Protein AF-A0A6A6MLE7-F1 (afdb_monomer_lite)

Foldseek 3Di:
DVLVVLLVVLVVLLVQLVPDPDLVSNLVSLVVLLVRDDHPLLVLQVLLLSLLVQQDLDADPALSNLSNNLSSLSSLLSCLPPLCPSRLLSLLSSLLSLLVSLQVRVVVVLPDDPVPHDPVSLVSSLVSLLSSLLSLLSSLLSCLVVVCPPDPVSLVSVLSSLLSLLVSLLSLLVCLVVSPPCSVSSPVSSVSNVVSLVSSLVSLVVVCVPDVPDPVVSSVVSSVSSVVSNVVSVD

Radius of gyration: 18.71 Å; chains: 1; bounding box: 55×24×55 Å

Organism: Hevea brasiliensis (NCBI:txid3981)

pLDDT: mean 83.02, std 15.73, range [33.91, 98.19]

Sequence (235 aa):
MARESSNSDLQILLDSIKSSDVVESRVQLLAKLRESDLPEKTYLASIVESLTTFWEDFTCLDASQCMLNKAILLVAAKYVDSDLSGCLVQFLALGTKASTWCGKHLKMTLMSSADSQEEEHCDCFFQLLLDFLSLSAAIVMALTRYPFLTDNDSTIIVERFVSEQLNLTKDVVSETKRINNYGSEILKVAQMVIDAVMRLCKEYSLAVNWIPGMQDLRRMKTAWTIKKLILGTML

Structure (mmCIF, N/CA/C/O backbone):
data_AF-A0A6A6MLE7-F1
#
_entry.id   AF-A0A6A6MLE7-F1
#
loop_
_atom_site.group_PDB
_atom_site.id
_atom_site.type_symbol
_atom_site.label_atom_id
_atom_site.label_alt_id
_atom_site.label_comp_id
_atom_site.label_asym_id
_atom_site.label_entity_id
_atom_site.label_seq_id
_atom_site.pdbx_PDB_ins_code
_atom_site.Cartn_x
_atom_site.Cartn_y
_atom_site.Cartn_z
_atom_site.occupancy
_atom_site.B_iso_or_equiv
_atom_site.auth_seq_id
_atom_site.auth_comp_id
_atom_site.auth_asym_id
_atom_site.auth_atom_id
_atom_site.pdbx_PDB_model_num
ATOM 1 N N . MET A 1 1 ? -12.652 -9.549 -30.267 1.00 54.31 1 MET A N 1
ATOM 2 C CA . MET A 1 1 ? -14.017 -9.814 -29.754 1.00 54.31 1 MET A CA 1
ATOM 3 C C . MET A 1 1 ? -14.051 -10.104 -28.251 1.00 54.31 1 MET A C 1
ATOM 5 O O . MET A 1 1 ? -14.369 -9.179 -27.527 1.00 54.31 1 MET A O 1
ATOM 9 N N . ALA A 1 2 ? -13.687 -11.291 -27.733 1.00 59.38 2 ALA A N 1
ATOM 10 C CA . ALA A 1 2 ? -13.813 -11.573 -26.283 1.00 59.38 2 ALA A CA 1
ATOM 11 C C . ALA A 1 2 ? -12.919 -10.695 -25.370 1.00 59.38 2 ALA A C 1
ATOM 13 O O . ALA A 1 2 ? -13.354 -10.242 -24.321 1.00 59.38 2 ALA A O 1
ATOM 14 N N . ARG A 1 3 ? -11.679 -10.397 -25.786 1.00 58.16 3 ARG A N 1
ATOM 15 C CA . ARG A 1 3 ? -10.743 -9.555 -25.006 1.00 58.16 3 ARG A CA 1
ATOM 16 C C . ARG A 1 3 ? -11.059 -8.058 -25.049 1.00 58.16 3 ARG A C 1
ATOM 18 O O . ARG A 1 3 ? -10.830 -7.356 -24.075 1.00 58.16 3 ARG A O 1
ATOM 25 N N . GLU A 1 4 ? -11.607 -7.575 -26.161 1.00 60.66 4 GLU A N 1
ATOM 26 C CA . GLU A 1 4 ? -12.051 -6.179 -26.280 1.00 60.66 4 GLU A CA 1
ATOM 27 C C . GLU A 1 4 ? -13.281 -5.915 -25.406 1.00 60.66 4 GLU A C 1
ATOM 29 O O . GLU A 1 4 ? -13.373 -4.845 -24.812 1.00 60.66 4 GLU A O 1
ATOM 34 N N . SER A 1 5 ? -14.178 -6.904 -25.260 1.00 65.94 5 SER A N 1
ATOM 35 C CA . SER A 1 5 ? -15.280 -6.806 -24.294 1.00 65.94 5 SER A CA 1
ATOM 36 C C . SER A 1 5 ? -14.741 -6.748 -22.864 1.00 65.94 5 SER A C 1
ATOM 38 O O . SER A 1 5 ? -15.120 -5.848 -22.128 1.00 65.94 5 SER A O 1
ATOM 40 N N . SER A 1 6 ? -13.762 -7.592 -22.513 1.00 71.75 6 SER A N 1
ATOM 41 C CA . SER A 1 6 ? -13.150 -7.591 -21.176 1.00 71.75 6 SER A CA 1
ATOM 42 C C . SER A 1 6 ? -12.536 -6.241 -20.783 1.00 71.75 6 SER A C 1
ATOM 44 O O . SER A 1 6 ? -12.699 -5.809 -19.645 1.00 71.75 6 SER A O 1
ATOM 46 N N . ASN A 1 7 ? -11.844 -5.552 -21.697 1.00 77.06 7 ASN A N 1
ATOM 47 C CA . ASN A 1 7 ? -11.272 -4.231 -21.403 1.00 77.06 7 ASN A CA 1
ATOM 48 C C . ASN A 1 7 ? -12.355 -3.145 -21.273 1.00 77.06 7 ASN A C 1
ATOM 50 O O . ASN A 1 7 ? -12.228 -2.244 -20.445 1.00 77.06 7 ASN A O 1
ATOM 54 N N . SER A 1 8 ? -13.432 -3.238 -22.060 1.00 81.56 8 SER A N 1
ATOM 55 C CA . SER A 1 8 ? -14.595 -2.352 -21.929 1.00 81.56 8 SER A CA 1
ATOM 56 C C . SER A 1 8 ? -15.300 -2.547 -20.585 1.00 81.56 8 SER A C 1
ATOM 58 O O . SER A 1 8 ? -15.657 -1.570 -19.930 1.00 81.56 8 SER A O 1
ATOM 60 N N . ASP A 1 9 ? -15.465 -3.796 -20.151 1.00 85.62 9 ASP A N 1
ATOM 61 C CA . ASP A 1 9 ? -16.115 -4.141 -18.885 1.00 85.62 9 ASP A CA 1
ATOM 62 C C . ASP A 1 9 ? -15.299 -3.638 -17.684 1.00 85.62 9 ASP A C 1
ATOM 64 O O . ASP A 1 9 ? -15.856 -3.095 -16.727 1.00 85.62 9 ASP A O 1
ATOM 68 N N . LEU A 1 10 ? -13.965 -3.736 -17.758 1.00 87.38 10 LEU A N 1
ATOM 69 C CA . LEU A 1 10 ? -13.067 -3.153 -16.761 1.00 87.38 10 LEU A CA 1
ATOM 70 C C . LEU A 1 10 ? -13.179 -1.626 -16.704 1.00 87.38 10 LEU A C 1
ATOM 72 O O . LEU A 1 10 ? -13.209 -1.064 -15.609 1.00 87.38 10 LEU A O 1
ATOM 76 N N . GLN A 1 11 ? -13.294 -0.953 -17.852 1.00 88.75 11 GLN A N 1
ATOM 77 C CA . GLN A 1 11 ? -13.415 0.505 -17.877 1.00 88.75 11 GLN A CA 1
ATOM 78 C C . GLN A 1 11 ? -14.727 0.962 -17.238 1.00 88.75 11 GLN A C 1
ATOM 80 O O . GLN A 1 11 ? -14.721 1.857 -16.396 1.00 88.75 11 GLN A O 1
ATOM 85 N N . ILE A 1 12 ? -15.833 0.288 -17.565 1.00 91.88 12 ILE A N 1
ATOM 86 C CA . ILE A 1 12 ? -17.141 0.535 -16.946 1.00 91.88 12 ILE A CA 1
ATOM 87 C C . ILE A 1 12 ? -17.057 0.347 -15.427 1.00 91.88 12 ILE A C 1
ATOM 89 O O . ILE A 1 12 ? -17.634 1.130 -14.668 1.00 91.88 12 ILE A O 1
ATOM 93 N N . LEU A 1 13 ? -16.322 -0.668 -14.966 1.00 93.75 13 LEU A N 1
ATOM 94 C CA . LEU A 1 13 ? -16.132 -0.918 -13.543 1.00 93.75 13 LEU A CA 1
ATOM 95 C C . LEU A 1 13 ? -15.323 0.196 -12.860 1.00 93.75 13 LEU A C 1
ATOM 97 O O . LEU A 1 13 ? -15.726 0.659 -11.794 1.00 93.75 13 LEU A O 1
ATOM 101 N N . LEU A 1 14 ? -14.233 0.667 -13.474 1.00 94.12 14 LEU A N 1
ATOM 102 C CA . LEU A 1 14 ? -13.446 1.801 -12.970 1.00 94.12 14 LEU A CA 1
ATOM 103 C C . LEU A 1 14 ? -14.277 3.089 -12.902 1.00 94.12 14 LEU A C 1
ATOM 105 O O . LEU A 1 14 ? -14.246 3.788 -11.887 1.00 94.12 14 LEU A O 1
ATOM 109 N N . ASP A 1 15 ? -15.067 3.374 -13.937 1.00 94.38 15 ASP A N 1
ATOM 110 C CA . ASP A 1 15 ? -15.949 4.543 -13.984 1.00 94.38 15 ASP A CA 1
ATOM 111 C C . ASP A 1 15 ? -17.060 4.456 -12.923 1.00 94.38 15 ASP A C 1
ATOM 113 O O . ASP A 1 15 ? -17.417 5.456 -12.291 1.00 94.38 15 ASP A O 1
ATOM 117 N N . SER A 1 16 ? -17.561 3.246 -12.657 1.00 96.06 16 SER A N 1
ATOM 118 C CA . SER A 1 16 ? -18.530 2.982 -11.585 1.00 96.06 16 SER A CA 1
ATOM 119 C C . SER A 1 16 ? -17.924 3.199 -10.195 1.00 96.06 16 SER A C 1
ATOM 121 O O . SER A 1 16 ? -18.571 3.784 -9.331 1.00 96.06 16 SER A O 1
ATOM 123 N N . ILE A 1 17 ? -16.673 2.775 -9.966 1.00 96.12 17 ILE A N 1
ATOM 124 C CA . ILE A 1 17 ? -15.962 3.046 -8.702 1.00 96.12 17 ILE A CA 1
ATOM 125 C C . ILE A 1 17 ? -15.792 4.555 -8.518 1.00 96.12 17 ILE A C 1
ATOM 127 O O . ILE A 1 17 ? -16.072 5.083 -7.445 1.00 96.12 17 ILE A O 1
ATOM 131 N N . LYS A 1 18 ? -15.367 5.253 -9.576 1.00 94.62 18 LYS A N 1
ATOM 132 C CA . LYS A 1 18 ? -15.098 6.693 -9.553 1.00 94.62 18 LYS A CA 1
ATOM 133 C C . LYS A 1 18 ? -16.341 7.541 -9.273 1.00 94.62 18 LYS A C 1
ATOM 135 O O . LYS A 1 18 ? -16.226 8.575 -8.628 1.00 94.62 18 LYS A O 1
ATOM 140 N N . SER A 1 19 ? -17.494 7.138 -9.802 1.00 95.12 19 SER A N 1
ATOM 141 C CA . SER A 1 19 ? -18.760 7.877 -9.683 1.00 95.12 19 SER A CA 1
ATOM 142 C C . SER A 1 19 ? -19.558 7.551 -8.420 1.00 95.12 19 SER A C 1
ATOM 144 O O . SER A 1 19 ? -20.558 8.209 -8.148 1.00 95.12 19 SER A O 1
ATOM 146 N N . SER A 1 20 ? -19.147 6.541 -7.652 1.00 94.94 20 SER A N 1
ATOM 147 C CA . SER A 1 20 ? -19.850 6.133 -6.440 1.00 94.94 20 SER A CA 1
ATOM 148 C C . SER A 1 20 ? -19.454 6.996 -5.242 1.00 94.94 20 SER A C 1
ATOM 150 O O . SER A 1 20 ? -18.348 6.864 -4.722 1.00 94.94 20 SER A O 1
ATOM 152 N N . ASP A 1 21 ? -20.402 7.772 -4.716 1.00 92.19 21 ASP A N 1
ATOM 153 C CA . ASP A 1 21 ? -20.217 8.559 -3.484 1.00 92.19 21 ASP A CA 1
ATOM 154 C C . ASP A 1 21 ? -20.282 7.705 -2.200 1.00 92.19 21 ASP A C 1
ATOM 156 O O . ASP A 1 21 ? -19.886 8.144 -1.122 1.00 92.19 21 ASP A O 1
ATOM 160 N N . VAL A 1 22 ? -20.765 6.461 -2.298 1.00 93.62 22 VAL A N 1
ATOM 161 C CA . VAL A 1 22 ? -20.909 5.537 -1.160 1.00 93.62 22 VAL A CA 1
ATOM 162 C C . VAL A 1 22 ? -19.647 4.681 -1.009 1.00 93.62 22 VAL A C 1
ATOM 164 O O . VAL A 1 22 ? -19.234 4.003 -1.957 1.00 93.62 22 VAL A O 1
ATOM 167 N N . VAL A 1 23 ? -19.031 4.686 0.180 1.00 92.81 23 VAL A N 1
ATOM 168 C CA . VAL A 1 23 ? -17.778 3.958 0.475 1.00 92.81 23 VAL A CA 1
ATOM 169 C C . VAL A 1 23 ? -17.963 2.448 0.308 1.00 92.81 23 VAL A C 1
ATOM 171 O O . VAL A 1 23 ? -17.189 1.799 -0.392 1.00 92.81 23 VAL A O 1
ATOM 174 N N . GLU A 1 24 ? -19.028 1.887 0.871 1.00 93.88 24 GLU A N 1
ATOM 175 C CA . GLU A 1 24 ? -19.323 0.451 0.847 1.00 93.88 24 GLU A CA 1
ATOM 176 C C . GLU A 1 24 ? -19.542 -0.049 -0.585 1.00 93.88 24 GLU A C 1
ATOM 178 O O . GLU A 1 24 ? -19.102 -1.140 -0.952 1.00 93.88 24 GLU A O 1
ATOM 183 N N . SER A 1 25 ? -20.175 0.776 -1.424 1.00 96.06 25 SER A N 1
ATOM 184 C CA . SER A 1 25 ? -20.363 0.469 -2.845 1.00 96.06 25 SER A CA 1
ATOM 185 C C . SER A 1 25 ? -19.020 0.428 -3.576 1.00 96.06 25 SER A C 1
ATOM 187 O O . SER A 1 25 ? -18.761 -0.515 -4.325 1.00 96.06 25 SER A O 1
ATOM 189 N N . ARG A 1 26 ? -18.116 1.381 -3.303 1.00 97.19 26 ARG A N 1
ATOM 190 C CA . ARG A 1 26 ? -16.749 1.364 -3.851 1.00 97.19 26 ARG A CA 1
ATOM 191 C C . ARG A 1 26 ? -15.969 0.128 -3.404 1.00 97.19 26 ARG A C 1
ATOM 193 O O . ARG A 1 26 ? -15.336 -0.504 -4.246 1.00 97.19 26 ARG A O 1
ATOM 200 N N . VAL A 1 27 ? -16.068 -0.274 -2.134 1.00 96.88 27 VAL A N 1
ATOM 201 C CA . VAL A 1 27 ? -15.443 -1.508 -1.611 1.00 96.88 27 VAL A CA 1
ATOM 202 C C . VAL A 1 27 ? -15.923 -2.742 -2.382 1.00 96.88 27 VAL A C 1
ATOM 204 O O . VAL A 1 27 ? -15.107 -3.549 -2.829 1.00 96.88 27 VAL A O 1
ATOM 207 N N . GLN A 1 28 ? -17.234 -2.882 -2.600 1.00 97.06 28 GLN A N 1
ATOM 208 C CA . GLN A 1 28 ? -17.794 -4.009 -3.356 1.00 97.06 28 GLN A CA 1
ATOM 209 C C . GLN A 1 28 ? -17.350 -4.011 -4.825 1.00 97.06 28 GLN A C 1
ATOM 211 O O . GLN A 1 28 ? -17.065 -5.068 -5.390 1.00 97.06 28 GLN A O 1
ATOM 216 N N . LEU A 1 29 ? -17.284 -2.840 -5.459 1.00 97.38 29 LEU A N 1
ATOM 217 C CA . LEU A 1 29 ? -16.825 -2.708 -6.841 1.00 97.38 29 LEU A CA 1
ATOM 218 C C . LEU A 1 29 ? -15.320 -3.001 -6.974 1.00 97.38 29 LEU A C 1
ATOM 220 O O . LEU A 1 29 ? -14.918 -3.666 -7.926 1.00 97.38 29 LEU A O 1
ATOM 224 N N . LEU A 1 30 ? -14.499 -2.595 -6.001 1.00 96.62 30 LEU A N 1
ATOM 225 C CA . LEU A 1 30 ? -13.078 -2.956 -5.930 1.00 96.62 30 LEU A CA 1
ATOM 226 C C . LEU A 1 30 ? -12.882 -4.460 -5.724 1.00 96.62 30 LEU A C 1
ATOM 228 O O . LEU A 1 30 ? -12.005 -5.050 -6.349 1.00 96.62 30 LEU A O 1
ATOM 232 N N . ALA A 1 31 ? -13.722 -5.106 -4.913 1.00 95.62 31 ALA A N 1
ATOM 233 C CA . ALA A 1 31 ? -13.709 -6.561 -4.784 1.00 95.62 31 ALA A CA 1
ATOM 234 C C . ALA A 1 31 ? -14.025 -7.242 -6.126 1.00 95.62 31 ALA A C 1
ATOM 236 O O . ALA A 1 31 ? -13.319 -8.163 -6.521 1.00 95.62 31 ALA A O 1
ATOM 237 N N . LYS A 1 32 ? -15.009 -6.742 -6.888 1.00 94.75 32 LYS A N 1
ATOM 238 C CA . LYS A 1 32 ? -15.265 -7.230 -8.256 1.00 94.75 32 LYS A CA 1
ATOM 239 C C . LYS A 1 32 ? -14.061 -7.012 -9.172 1.00 94.75 32 LYS A C 1
ATOM 241 O O . LYS A 1 32 ? -13.687 -7.927 -9.895 1.00 94.75 32 LYS A O 1
ATOM 246 N N . LEU A 1 33 ? -13.421 -5.842 -9.103 1.00 93.12 33 LEU A N 1
ATOM 247 C CA . LEU A 1 33 ? -12.232 -5.523 -9.902 1.00 93.12 33 LEU A CA 1
ATOM 248 C C . LEU A 1 33 ? -11.062 -6.454 -9.570 1.00 93.12 33 LEU A C 1
ATOM 250 O O . LEU A 1 33 ? -10.300 -6.837 -10.456 1.00 93.12 33 LEU A O 1
ATOM 254 N N . ARG A 1 34 ? -10.929 -6.839 -8.298 1.00 92.00 34 ARG A N 1
ATOM 255 C CA . ARG A 1 34 ? -9.958 -7.835 -7.852 1.00 92.00 34 ARG A CA 1
ATOM 256 C C . ARG A 1 34 ? -10.248 -9.211 -8.441 1.00 92.00 34 ARG A C 1
ATOM 258 O O . ARG A 1 34 ? -9.301 -9.930 -8.708 1.00 92.00 34 ARG A O 1
ATOM 265 N N . GLU A 1 35 ? -11.493 -9.603 -8.670 1.00 90.56 35 GLU A N 1
ATOM 266 C CA . GLU A 1 35 ? -11.797 -10.926 -9.234 1.00 90.56 35 GLU A CA 1
ATOM 267 C C . GLU A 1 35 ? -11.692 -10.970 -10.771 1.00 90.56 35 GLU A C 1
ATOM 269 O O . GLU A 1 35 ? -11.449 -12.034 -11.330 1.00 90.56 35 GLU A O 1
ATOM 274 N N . SER A 1 36 ? -11.762 -9.827 -11.461 1.00 86.25 36 SER A N 1
ATOM 275 C CA . SER A 1 36 ? -11.650 -9.739 -12.929 1.00 86.25 36 SER A CA 1
ATOM 276 C C . SER A 1 36 ? -10.298 -10.209 -13.484 1.00 86.25 36 SER A C 1
ATOM 278 O O . SER A 1 36 ? -9.262 -9.952 -12.880 1.00 86.25 36 SER A O 1
ATOM 280 N N . ASP A 1 37 ? -10.274 -10.853 -14.653 1.00 82.00 37 ASP A N 1
ATOM 281 C CA . ASP A 1 37 ? -9.054 -11.409 -15.265 1.00 82.00 37 ASP A CA 1
ATOM 282 C C . ASP A 1 37 ? -7.912 -10.395 -15.485 1.00 82.00 37 ASP A C 1
ATOM 284 O O . ASP A 1 37 ? -8.123 -9.185 -15.575 1.00 82.00 37 ASP A O 1
ATOM 288 N N . LEU A 1 38 ? -6.675 -10.912 -15.585 1.00 68.94 38 LEU A N 1
ATOM 289 C CA . LEU A 1 38 ? -5.474 -10.098 -15.800 1.00 68.94 38 LEU A CA 1
ATOM 290 C C . LEU A 1 38 ? -5.578 -9.300 -17.113 1.00 68.94 38 LEU A C 1
ATOM 292 O O . LEU A 1 38 ? -5.701 -9.899 -18.187 1.00 68.94 38 LEU A O 1
ATOM 296 N N . PRO A 1 39 ? -5.459 -7.968 -17.053 1.00 68.56 39 PRO A N 1
ATOM 297 C CA . PRO A 1 39 ? -5.526 -7.129 -18.232 1.00 68.56 39 PRO A CA 1
ATOM 298 C C . PRO A 1 39 ? -4.172 -7.059 -18.952 1.00 68.56 39 PRO A C 1
ATOM 300 O O . PRO A 1 39 ? -3.134 -7.487 -18.442 1.00 68.56 39 PRO A O 1
ATOM 303 N N . GLU A 1 40 ? -4.161 -6.484 -20.155 1.00 69.38 40 GLU A N 1
ATOM 304 C CA . GLU A 1 40 ? -2.910 -6.182 -20.858 1.00 69.38 40 GLU A CA 1
ATOM 305 C C . GLU A 1 40 ? -2.033 -5.213 -20.045 1.00 69.38 40 GLU A C 1
ATOM 307 O O . GLU A 1 40 ? -2.529 -4.361 -19.307 1.00 69.38 40 GLU A O 1
ATOM 312 N N . LYS A 1 41 ? -0.705 -5.301 -20.202 1.00 69.06 41 LYS A N 1
ATOM 313 C CA . LYS A 1 41 ? 0.264 -4.477 -19.449 1.00 69.06 41 LYS A CA 1
ATOM 314 C C . LYS A 1 41 ? -0.017 -2.972 -19.525 1.00 69.06 41 LYS A C 1
ATOM 316 O O . LYS A 1 41 ? 0.150 -2.263 -18.538 1.00 69.06 41 LYS A O 1
ATOM 321 N N . THR A 1 42 ? -0.434 -2.489 -20.692 1.00 68.38 42 THR A N 1
ATOM 322 C CA . THR A 1 42 ? -0.794 -1.082 -20.932 1.00 68.38 42 THR A CA 1
ATOM 323 C C . THR A 1 42 ? -1.998 -0.647 -20.100 1.00 68.38 42 THR A C 1
ATOM 325 O O . THR A 1 42 ? -2.062 0.493 -19.651 1.00 68.38 42 THR A O 1
ATOM 328 N N . TYR A 1 43 ? -2.923 -1.567 -19.843 1.00 82.56 43 TYR A N 1
ATOM 329 C CA . TYR A 1 43 ? -4.126 -1.327 -19.060 1.00 82.56 43 TYR A CA 1
ATOM 330 C C . TYR A 1 43 ? -3.860 -1.437 -17.549 1.00 82.56 43 TYR A C 1
ATOM 332 O O . TYR A 1 43 ? -4.475 -0.725 -16.756 1.00 82.56 43 TYR A O 1
ATOM 340 N N . LEU A 1 44 ? -2.869 -2.241 -17.138 1.00 87.12 44 LEU A N 1
ATOM 341 C CA . LEU A 1 44 ? -2.444 -2.334 -15.738 1.00 87.12 44 LEU A CA 1
ATOM 342 C C . LEU A 1 44 ? -1.963 -0.985 -15.175 1.00 87.12 44 LEU A C 1
ATOM 344 O O . LEU A 1 44 ? -2.338 -0.622 -14.062 1.00 87.12 44 LEU A O 1
ATOM 348 N N . ALA A 1 45 ? -1.180 -0.216 -15.939 1.00 89.06 45 ALA A N 1
ATOM 349 C CA . ALA A 1 45 ? -0.743 1.115 -15.509 1.00 89.06 45 ALA A CA 1
ATOM 350 C C . ALA A 1 45 ? -1.938 2.043 -15.217 1.00 89.06 45 ALA A C 1
ATOM 352 O O . ALA A 1 45 ? -1.969 2.693 -14.172 1.00 89.06 45 ALA A O 1
ATOM 353 N N . SER A 1 46 ? -2.948 2.036 -16.094 1.00 90.50 46 SER A N 1
ATOM 354 C CA . SER A 1 46 ? -4.168 2.840 -15.942 1.00 90.50 46 SER A CA 1
ATOM 355 C C . SER A 1 46 ? -5.022 2.405 -14.745 1.00 90.50 46 SER A C 1
ATOM 357 O O . SER A 1 46 ? -5.554 3.254 -14.023 1.00 90.50 46 SER A O 1
ATOM 359 N N . ILE A 1 47 ? -5.107 1.098 -14.469 1.00 92.00 47 ILE A N 1
ATOM 360 C CA . ILE A 1 47 ? -5.773 0.597 -13.259 1.00 92.00 47 ILE A CA 1
ATOM 361 C C . ILE A 1 47 ? -5.072 1.134 -12.015 1.00 92.00 47 ILE A C 1
ATOM 363 O O . ILE A 1 47 ? -5.733 1.695 -11.150 1.00 92.00 47 ILE A O 1
ATOM 367 N N . VAL A 1 48 ? -3.749 0.999 -11.913 1.00 93.19 48 VAL A N 1
ATOM 368 C CA . VAL A 1 48 ? -3.009 1.421 -10.710 1.00 93.19 48 VAL A CA 1
ATOM 369 C C . VAL A 1 48 ? -3.059 2.943 -10.524 1.00 93.19 48 VAL A C 1
ATOM 371 O O . VAL A 1 48 ? -3.154 3.436 -9.398 1.00 93.19 48 VAL A O 1
ATOM 374 N N . GLU A 1 49 ? -3.071 3.707 -11.613 1.00 93.81 49 GLU A N 1
ATOM 375 C CA . GLU A 1 49 ? -3.315 5.152 -11.576 1.00 93.81 49 GLU A CA 1
ATOM 376 C C . GLU A 1 49 ? -4.730 5.486 -11.066 1.00 93.81 49 GLU A C 1
ATOM 378 O O . GLU A 1 49 ? -4.906 6.368 -10.21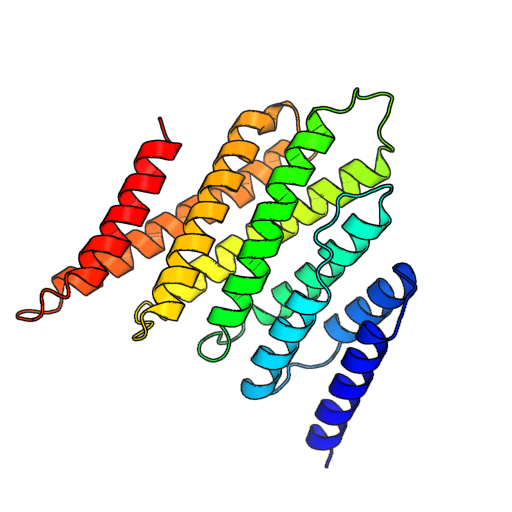8 1.00 93.81 49 GLU A O 1
ATOM 383 N N . SER A 1 50 ? -5.736 4.720 -11.495 1.00 95.38 50 SER A N 1
ATOM 384 C CA . SER A 1 50 ? -7.106 4.837 -10.984 1.00 95.38 50 SER A CA 1
ATOM 385 C C . SER A 1 50 ? -7.177 4.494 -9.494 1.00 95.38 50 SER A C 1
ATOM 387 O O . SER A 1 50 ? -7.731 5.269 -8.722 1.00 95.38 50 SER A O 1
ATOM 389 N N . LEU A 1 51 ? -6.524 3.412 -9.053 1.00 96.50 51 LEU A N 1
ATOM 390 C CA . LEU A 1 51 ? -6.395 3.048 -7.635 1.00 96.50 51 LEU A CA 1
ATOM 391 C C . LEU A 1 51 ? -5.762 4.175 -6.807 1.00 96.50 51 LEU A C 1
ATOM 393 O O . LEU A 1 51 ? -6.225 4.476 -5.711 1.00 96.50 51 LEU A O 1
ATOM 397 N N . THR A 1 52 ? -4.739 4.839 -7.351 1.00 96.38 52 THR A N 1
ATOM 398 C CA . THR A 1 52 ? -4.089 5.998 -6.713 1.00 96.38 52 THR A CA 1
ATOM 399 C C . THR A 1 52 ? -5.045 7.186 -6.570 1.00 96.38 52 THR A C 1
ATOM 401 O O . THR A 1 52 ? -4.960 7.939 -5.598 1.00 96.38 52 THR A O 1
ATOM 404 N N . THR A 1 53 ? -5.960 7.349 -7.528 1.00 95.88 53 THR A N 1
ATOM 405 C CA . THR A 1 53 ? -7.014 8.374 -7.502 1.00 95.88 53 THR A CA 1
ATOM 406 C C . THR A 1 53 ? -8.126 8.022 -6.514 1.00 95.88 53 THR A C 1
ATOM 408 O O . THR A 1 53 ? -8.670 8.915 -5.873 1.00 95.88 53 THR A O 1
ATOM 411 N N . PHE A 1 54 ? -8.454 6.736 -6.369 1.00 95.62 54 PHE A N 1
ATOM 412 C CA . PHE A 1 54 ? -9.469 6.253 -5.427 1.00 95.62 54 PHE A CA 1
ATOM 413 C C . PHE A 1 54 ? -9.002 6.279 -3.970 1.00 95.62 54 PHE A C 1
ATOM 415 O O . PHE A 1 54 ? -9.840 6.233 -3.074 1.00 95.62 54 PHE A O 1
ATOM 422 N N . TRP A 1 55 ? -7.688 6.337 -3.737 1.00 96.06 55 TRP A N 1
ATOM 423 C CA . TRP A 1 55 ? -7.102 6.387 -2.402 1.00 96.06 55 TRP A CA 1
ATOM 424 C C . TRP A 1 55 ? -7.569 7.620 -1.624 1.00 96.06 55 TRP A C 1
ATOM 426 O O . TRP A 1 55 ? -7.362 8.756 -2.063 1.00 96.06 55 TRP A O 1
ATOM 436 N N . GLU A 1 56 ? -8.125 7.402 -0.433 1.00 91.88 56 GLU A N 1
ATOM 437 C CA . GLU A 1 56 ? -8.573 8.480 0.445 1.00 91.88 56 GLU A CA 1
ATOM 438 C C . GLU A 1 56 ? -7.462 8.885 1.419 1.00 91.88 56 GLU A C 1
ATOM 440 O O . GLU A 1 56 ? -6.987 8.091 2.233 1.00 91.88 56 GLU A O 1
ATOM 445 N N . ASP A 1 57 ? -7.033 10.147 1.321 1.00 89.06 57 ASP A N 1
ATOM 446 C CA . ASP A 1 57 ? -5.914 10.699 2.096 1.00 89.06 57 ASP A CA 1
ATOM 447 C C . ASP A 1 57 ? -6.323 11.187 3.501 1.00 89.06 57 ASP A C 1
ATOM 449 O O . ASP A 1 57 ? -5.457 11.481 4.332 1.00 89.06 57 ASP A O 1
ATOM 453 N N . PHE A 1 58 ? -7.626 11.298 3.774 1.00 85.25 58 PHE A N 1
ATOM 454 C CA . PHE A 1 58 ? -8.137 11.708 5.079 1.00 85.25 58 PHE A CA 1
ATOM 455 C C . PHE A 1 58 ? -8.146 10.551 6.083 1.00 85.25 58 PHE A C 1
ATOM 457 O O . PHE A 1 58 ? -8.051 9.371 5.745 1.00 85.25 58 PHE A O 1
ATOM 464 N N . THR A 1 59 ? -8.178 10.920 7.357 1.00 71.31 59 THR A N 1
ATOM 465 C CA . THR A 1 59 ? -8.106 9.996 8.487 1.00 71.31 59 THR A CA 1
ATOM 466 C C . THR A 1 59 ? -9.490 9.441 8.791 1.00 71.31 59 THR A C 1
ATOM 468 O O . THR A 1 59 ? -10.486 10.130 8.577 1.00 71.31 59 THR A O 1
ATOM 471 N N . CYS A 1 60 ? -9.552 8.214 9.296 1.00 81.38 60 CYS A N 1
ATOM 472 C CA . CYS A 1 60 ? -10.811 7.527 9.540 1.00 81.38 60 CYS A CA 1
ATOM 473 C C . CYS A 1 60 ? -11.642 8.191 10.643 1.00 81.38 60 CYS A C 1
ATOM 475 O O . CYS A 1 60 ? -11.095 8.574 11.680 1.00 81.38 60 CYS A O 1
ATOM 477 N N . LEU A 1 61 ? -12.954 8.282 10.419 1.00 72.75 61 LEU A N 1
ATOM 478 C CA . LEU A 1 61 ? -13.935 8.521 11.485 1.00 72.75 61 LEU A CA 1
ATOM 479 C C . LEU A 1 61 ? -14.465 7.192 12.054 1.00 72.75 61 LEU A C 1
ATOM 481 O O . LEU A 1 61 ? -14.799 7.137 13.233 1.00 72.75 61 LEU A O 1
ATOM 485 N N . ASP A 1 62 ? -14.489 6.141 11.228 1.00 81.12 62 ASP A N 1
ATOM 486 C CA . ASP A 1 62 ? -14.899 4.762 11.529 1.00 81.12 62 ASP A CA 1
ATOM 487 C C . ASP A 1 62 ? -14.082 3.753 10.677 1.00 81.12 62 ASP A C 1
ATOM 489 O O . ASP A 1 62 ? -13.113 4.119 10.013 1.00 81.12 62 ASP A O 1
ATOM 493 N N . ALA A 1 63 ? -14.447 2.467 10.644 1.00 88.19 63 ALA A N 1
ATOM 494 C CA . ALA A 1 63 ? -13.749 1.454 9.836 1.00 88.19 63 ALA A CA 1
ATOM 495 C C . ALA A 1 63 ? -13.829 1.650 8.304 1.00 88.19 63 ALA A C 1
ATOM 497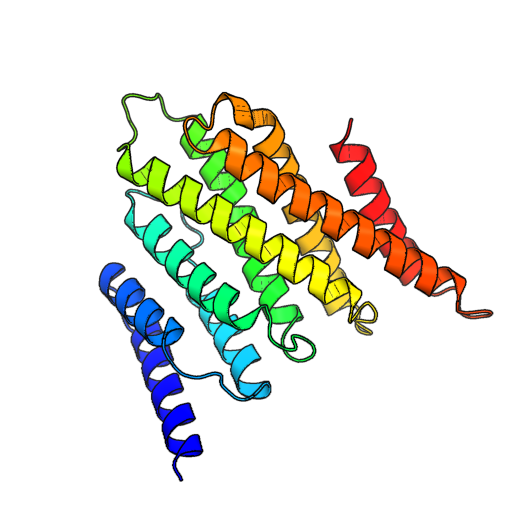 O O . ALA A 1 63 ? -13.069 1.003 7.578 1.00 88.19 63 ALA A O 1
ATOM 498 N N . SER A 1 64 ? -14.696 2.520 7.778 1.00 90.25 64 SER A N 1
ATOM 499 C CA . SER A 1 64 ? -15.016 2.596 6.343 1.00 90.25 64 SER A CA 1
ATOM 500 C C . SER A 1 64 ? -13.824 2.988 5.466 1.00 90.25 64 SER A C 1
ATOM 502 O O . SER A 1 64 ? -13.561 2.327 4.458 1.00 90.25 64 SER A O 1
ATOM 504 N N . GLN A 1 65 ? -13.036 3.988 5.871 1.00 91.38 65 GLN A N 1
ATOM 505 C CA . GLN A 1 65 ? -11.834 4.393 5.128 1.00 91.38 65 GLN A CA 1
ATOM 506 C C . GLN A 1 65 ? -10.754 3.303 5.169 1.00 91.38 65 GLN A C 1
ATOM 508 O O . GLN A 1 65 ? -10.099 3.046 4.155 1.00 91.38 65 GLN A O 1
ATOM 513 N N . CYS A 1 66 ? -10.598 2.608 6.304 1.00 93.94 66 CYS A N 1
ATOM 514 C CA . CYS A 1 66 ? -9.718 1.440 6.401 1.00 93.94 66 CYS A CA 1
ATOM 515 C C . CYS A 1 66 ? -10.180 0.332 5.444 1.00 93.94 66 CYS A C 1
ATOM 517 O O . CYS A 1 66 ? -9.365 -0.223 4.712 1.00 93.94 66 CYS A O 1
ATOM 519 N N . MET A 1 67 ? -11.479 0.034 5.381 1.00 95.12 67 MET A N 1
ATOM 520 C CA . MET A 1 67 ? -12.015 -0.975 4.463 1.00 95.12 67 MET A CA 1
ATOM 521 C C . MET A 1 67 ? -11.779 -0.607 2.993 1.00 95.12 67 MET A C 1
ATOM 523 O O . MET A 1 67 ? -11.354 -1.459 2.208 1.00 95.12 67 MET A O 1
ATOM 527 N N . LEU A 1 68 ? -11.999 0.658 2.622 1.00 96.12 68 LEU A N 1
ATOM 528 C CA . LEU A 1 68 ? -11.775 1.147 1.262 1.00 96.12 68 LEU A CA 1
ATOM 529 C C . LEU A 1 68 ? -10.306 1.060 0.854 1.00 96.12 68 LEU A C 1
ATOM 531 O O . LEU A 1 68 ? -9.980 0.425 -0.151 1.00 96.12 68 LEU A O 1
ATOM 535 N N . ASN A 1 69 ? -9.416 1.654 1.648 1.00 96.75 69 ASN A N 1
ATOM 536 C CA . ASN A 1 69 ? -7.988 1.659 1.352 1.00 96.75 69 ASN A CA 1
ATOM 537 C C . ASN A 1 69 ? -7.424 0.230 1.339 1.00 96.75 69 ASN A C 1
ATOM 539 O O . ASN A 1 69 ? -6.629 -0.109 0.462 1.00 96.75 69 ASN A O 1
ATOM 543 N N . LYS A 1 70 ? -7.907 -0.661 2.214 1.00 96.69 70 LYS A N 1
ATOM 544 C CA . LYS A 1 70 ? -7.566 -2.089 2.170 1.00 96.69 70 LYS A CA 1
ATOM 545 C C . LYS A 1 70 ? -8.014 -2.745 0.864 1.00 96.69 70 LYS A C 1
ATOM 547 O O . LYS A 1 70 ? -7.226 -3.452 0.243 1.00 96.69 70 LYS A O 1
ATOM 552 N N . ALA A 1 71 ? -9.246 -2.502 0.412 1.00 97.44 71 ALA A N 1
ATOM 553 C CA . ALA A 1 71 ? -9.739 -3.044 -0.854 1.00 97.44 71 ALA A CA 1
ATOM 554 C C . ALA A 1 71 ? -8.883 -2.581 -2.046 1.00 97.44 71 ALA A C 1
ATOM 556 O O . ALA A 1 71 ? -8.546 -3.392 -2.909 1.00 97.44 71 ALA A O 1
ATOM 557 N N . ILE A 1 72 ? -8.454 -1.314 -2.055 1.00 97.75 72 ILE A N 1
ATOM 558 C CA . ILE A 1 72 ? -7.525 -0.772 -3.059 1.00 97.75 72 ILE A CA 1
ATOM 559 C C . ILE A 1 72 ? -6.193 -1.536 -3.051 1.00 97.75 72 ILE A C 1
ATOM 561 O O . ILE A 1 72 ? -5.720 -1.964 -4.107 1.00 97.75 72 ILE A O 1
ATOM 565 N N . LEU A 1 73 ? -5.600 -1.754 -1.871 1.00 97.44 73 LEU A N 1
ATOM 566 C CA . LEU A 1 73 ? -4.343 -2.498 -1.745 1.00 97.44 73 LEU A CA 1
ATOM 567 C C . LEU A 1 73 ? -4.476 -3.950 -2.201 1.00 97.44 73 LEU A C 1
ATOM 569 O O . LEU A 1 73 ? -3.571 -4.460 -2.854 1.00 97.44 73 LEU A O 1
ATOM 573 N N . LEU A 1 74 ? -5.599 -4.607 -1.910 1.00 96.19 74 LEU A N 1
ATOM 574 C CA . LEU A 1 74 ? -5.845 -5.984 -2.345 1.00 96.19 74 LEU A CA 1
ATOM 575 C C . LEU A 1 74 ? -5.967 -6.099 -3.870 1.00 96.19 74 LEU A C 1
ATOM 577 O O . LEU A 1 74 ? -5.512 -7.093 -4.441 1.00 96.19 74 LEU A O 1
ATOM 581 N N . VAL A 1 75 ? -6.529 -5.087 -4.542 1.00 94.94 75 VAL A N 1
ATOM 582 C CA . VAL A 1 75 ? -6.498 -5.009 -6.011 1.00 94.94 75 VAL A CA 1
ATOM 583 C C . VAL A 1 75 ? -5.057 -4.831 -6.495 1.00 94.94 75 VAL A C 1
ATOM 585 O O . VAL A 1 75 ? -4.627 -5.561 -7.381 1.00 94.94 75 VAL A O 1
ATOM 588 N N . ALA A 1 76 ? -4.277 -3.922 -5.903 1.00 95.00 76 ALA A N 1
ATOM 589 C CA . ALA A 1 76 ? -2.877 -3.720 -6.289 1.00 95.00 76 ALA A CA 1
ATOM 590 C C . ALA A 1 76 ? -2.024 -4.989 -6.085 1.00 95.00 76 ALA A C 1
ATOM 592 O O . ALA A 1 76 ? -1.250 -5.368 -6.965 1.00 95.00 76 ALA A O 1
ATOM 593 N N . ALA A 1 77 ? -2.212 -5.689 -4.964 1.00 93.62 77 ALA A N 1
ATOM 594 C CA . ALA A 1 77 ? -1.509 -6.922 -4.626 1.00 93.62 77 ALA A CA 1
ATOM 595 C C . ALA A 1 77 ? -1.776 -8.057 -5.615 1.00 93.62 77 ALA A C 1
ATOM 597 O O . ALA A 1 77 ? -0.865 -8.826 -5.901 1.00 93.62 77 ALA A O 1
ATOM 598 N N . LYS A 1 78 ? -2.970 -8.129 -6.219 1.00 91.00 78 LYS A N 1
ATOM 599 C CA . LYS A 1 78 ? -3.243 -9.098 -7.291 1.00 91.00 78 LYS A CA 1
ATOM 600 C C . LYS A 1 78 ? -2.263 -8.972 -8.461 1.00 91.00 78 LYS A C 1
ATOM 602 O O . LYS A 1 78 ? -1.922 -9.968 -9.094 1.00 91.00 78 LYS A O 1
ATOM 607 N N . TYR A 1 79 ? -1.840 -7.752 -8.769 1.00 86.38 79 TYR A N 1
ATOM 608 C CA . TYR A 1 79 ? -1.043 -7.474 -9.956 1.00 86.38 79 TYR A CA 1
ATOM 609 C C . TYR A 1 79 ? 0.458 -7.357 -9.668 1.00 86.38 79 TYR A C 1
ATOM 611 O O . TYR A 1 79 ? 1.237 -7.321 -10.617 1.00 86.38 79 TYR A O 1
ATOM 619 N N . VAL A 1 80 ? 0.891 -7.335 -8.399 1.00 85.00 80 VAL A N 1
ATOM 620 C CA . VAL A 1 80 ? 2.307 -7.115 -8.040 1.00 85.00 80 VAL A CA 1
ATOM 621 C C . VAL A 1 80 ? 3.235 -8.246 -8.500 1.00 85.00 80 VAL A C 1
ATOM 623 O O . VAL A 1 80 ? 4.392 -7.996 -8.829 1.00 85.00 80 VAL A O 1
ATOM 626 N N . ASP A 1 81 ? 2.717 -9.474 -8.590 1.00 77.81 81 ASP A N 1
ATOM 627 C CA . ASP A 1 81 ? 3.462 -10.640 -9.084 1.00 77.81 81 ASP A CA 1
ATOM 628 C C . ASP A 1 81 ? 3.563 -10.688 -10.619 1.00 77.81 81 ASP A C 1
ATOM 630 O O . ASP A 1 81 ? 4.294 -11.511 -11.179 1.00 77.81 81 ASP A O 1
ATOM 634 N N . SER A 1 82 ? 2.849 -9.799 -11.317 1.00 77.69 82 SER A N 1
ATOM 635 C CA . SER A 1 82 ? 2.970 -9.636 -12.766 1.00 77.69 82 SER A CA 1
ATOM 636 C C . SER A 1 82 ? 4.258 -8.887 -13.134 1.00 77.69 82 SER A C 1
ATOM 638 O O . SER A 1 82 ? 4.956 -8.317 -12.298 1.00 77.69 82 SER A O 1
ATOM 640 N N . ASP A 1 83 ? 4.598 -8.863 -14.421 1.00 80.94 83 ASP A N 1
ATOM 641 C CA . ASP A 1 83 ? 5.712 -8.047 -14.907 1.00 80.94 83 ASP A CA 1
ATOM 642 C C . ASP A 1 83 ? 5.382 -6.546 -14.790 1.00 80.94 83 ASP A C 1
ATOM 644 O O . ASP A 1 83 ? 4.639 -6.000 -15.608 1.00 80.94 83 ASP A O 1
ATOM 648 N N . LEU A 1 84 ? 5.970 -5.888 -13.784 1.00 83.25 84 LEU A N 1
ATOM 649 C CA . LEU A 1 84 ? 5.744 -4.475 -13.461 1.00 83.25 84 LEU A CA 1
ATOM 650 C C . LEU A 1 84 ? 6.522 -3.483 -14.339 1.00 83.25 84 LEU A C 1
ATOM 652 O O . LEU A 1 84 ? 6.403 -2.277 -14.127 1.00 83.25 84 LEU A O 1
ATOM 656 N N . SER A 1 85 ? 7.308 -3.940 -15.322 1.00 79.31 85 SER A N 1
ATOM 657 C CA . SER A 1 85 ? 8.175 -3.069 -16.140 1.00 79.31 85 SER A CA 1
ATOM 658 C C . SER A 1 85 ? 7.457 -1.869 -16.772 1.00 79.31 85 SER A C 1
ATOM 660 O O . SER A 1 85 ? 8.064 -0.813 -16.928 1.00 79.31 85 SER A O 1
ATOM 662 N N . GLY A 1 86 ? 6.170 -2.007 -17.110 1.00 82.75 86 GLY A N 1
ATOM 663 C CA . GLY A 1 86 ? 5.360 -0.947 -17.721 1.00 82.75 86 GLY A CA 1
ATOM 664 C C . GLY A 1 86 ? 4.549 -0.081 -16.752 1.00 82.75 86 GLY A C 1
ATOM 665 O O . GLY A 1 86 ? 3.918 0.871 -17.200 1.00 82.75 86 GLY A O 1
ATOM 666 N N . CYS A 1 87 ? 4.520 -0.403 -15.456 1.00 88.69 87 CYS A N 1
ATOM 667 C CA . CYS A 1 87 ? 3.641 0.263 -14.483 1.00 88.69 87 CYS A CA 1
ATOM 668 C C . CYS A 1 87 ? 4.288 0.504 -13.109 1.00 88.69 87 CYS A C 1
ATOM 670 O O . CYS A 1 87 ? 3.606 0.861 -12.147 1.00 88.69 87 CYS A O 1
ATOM 672 N N . LEU A 1 88 ? 5.600 0.284 -12.983 1.00 89.69 88 LEU A N 1
ATOM 673 C CA . LEU A 1 88 ? 6.309 0.369 -11.707 1.00 89.69 88 LEU A CA 1
ATOM 674 C C . LEU A 1 88 ? 6.164 1.749 -11.057 1.00 89.69 88 LEU A C 1
ATOM 676 O O . LEU A 1 88 ? 5.925 1.840 -9.858 1.00 89.69 88 LEU A O 1
ATOM 680 N N . VAL A 1 89 ? 6.237 2.822 -11.848 1.00 90.12 89 VAL A N 1
ATOM 681 C CA . VAL A 1 89 ? 6.090 4.202 -11.360 1.00 90.12 89 VAL A CA 1
ATOM 682 C C . VAL A 1 89 ? 4.718 4.428 -10.714 1.00 90.12 89 VAL A C 1
ATOM 684 O O . VAL A 1 89 ? 4.637 5.044 -9.651 1.00 90.12 89 VAL A O 1
ATOM 687 N N . GLN A 1 90 ? 3.650 3.879 -11.296 1.00 93.00 90 GLN A N 1
ATOM 688 C CA . GLN A 1 90 ? 2.290 3.964 -10.762 1.00 93.00 90 GLN A CA 1
ATOM 689 C C . GLN A 1 90 ? 2.169 3.201 -9.436 1.00 93.00 90 GLN A C 1
ATOM 691 O O . GLN A 1 90 ? 1.594 3.720 -8.480 1.00 93.00 90 GLN A O 1
ATOM 696 N N . PHE A 1 91 ? 2.781 2.016 -9.330 1.00 94.75 91 PHE A N 1
ATOM 697 C CA . PHE A 1 91 ? 2.842 1.268 -8.067 1.00 94.75 91 PHE A CA 1
ATOM 698 C C . PHE A 1 91 ? 3.599 2.026 -6.974 1.00 94.75 91 PHE A C 1
ATOM 700 O O . PHE A 1 91 ? 3.148 2.064 -5.830 1.00 94.75 91 PHE A O 1
ATOM 707 N N . LEU A 1 92 ? 4.723 2.663 -7.311 1.00 94.56 92 LEU A N 1
ATOM 708 C CA . LEU A 1 92 ? 5.486 3.476 -6.362 1.00 94.56 92 LEU A CA 1
ATOM 709 C C . LEU A 1 92 ? 4.695 4.708 -5.903 1.00 94.56 92 LEU A C 1
ATOM 711 O O . LEU A 1 92 ? 4.780 5.089 -4.735 1.00 94.56 92 LEU A O 1
ATOM 715 N N . ALA A 1 93 ? 3.915 5.328 -6.794 1.00 95.00 93 ALA A N 1
ATOM 716 C CA . ALA A 1 93 ? 3.053 6.456 -6.453 1.00 95.00 93 ALA A CA 1
ATOM 717 C C . ALA A 1 93 ? 1.948 6.049 -5.463 1.00 95.00 93 ALA A C 1
ATOM 719 O O . ALA A 1 93 ? 1.828 6.676 -4.405 1.00 95.00 93 ALA A O 1
ATOM 720 N N . LEU A 1 94 ? 1.217 4.965 -5.756 1.00 97.12 94 LEU A N 1
ATOM 721 C CA . LEU A 1 94 ? 0.226 4.385 -4.844 1.00 97.12 94 LEU A CA 1
ATOM 722 C C . LEU A 1 94 ? 0.865 4.011 -3.502 1.00 97.12 94 LEU A C 1
ATOM 724 O O . LEU A 1 94 ? 0.383 4.407 -2.443 1.00 97.12 94 LEU A O 1
ATOM 728 N N . GLY A 1 95 ? 1.992 3.297 -3.550 1.00 97.38 95 GLY A N 1
ATOM 729 C CA . GLY A 1 95 ? 2.714 2.858 -2.363 1.00 97.38 95 GLY A CA 1
ATOM 730 C C . GLY A 1 95 ? 3.209 4.021 -1.503 1.00 97.38 95 GLY A C 1
ATOM 731 O O . GLY A 1 95 ? 3.157 3.948 -0.281 1.00 97.38 95 GLY A O 1
ATOM 732 N N . THR A 1 96 ? 3.628 5.133 -2.111 1.00 96.94 96 THR A N 1
ATOM 733 C CA . THR A 1 96 ? 4.029 6.340 -1.371 1.00 96.94 96 THR A CA 1
ATOM 734 C C . THR A 1 96 ? 2.846 6.917 -0.594 1.00 96.94 96 THR A C 1
ATOM 736 O O . THR A 1 96 ? 2.969 7.160 0.606 1.00 96.94 96 THR A O 1
ATOM 739 N N . LYS A 1 97 ? 1.687 7.088 -1.252 1.00 96.19 97 LYS A N 1
ATOM 740 C CA . LYS A 1 97 ? 0.458 7.565 -0.596 1.00 96.19 97 LYS A CA 1
ATOM 741 C C . LYS A 1 97 ? 0.052 6.661 0.564 1.00 96.19 97 LYS A C 1
ATOM 743 O O . LYS A 1 97 ? -0.147 7.142 1.680 1.00 96.19 97 LYS A O 1
ATOM 748 N N . ALA A 1 98 ? -0.001 5.356 0.306 1.00 97.56 98 ALA A N 1
ATOM 749 C CA . ALA A 1 98 ? -0.367 4.366 1.304 1.00 97.56 98 ALA A CA 1
ATOM 750 C C . ALA A 1 98 ? 0.585 4.378 2.505 1.00 97.56 98 ALA A C 1
ATOM 752 O O . ALA A 1 98 ? 0.126 4.331 3.644 1.00 97.56 98 ALA A O 1
ATOM 753 N N . SER A 1 99 ? 1.889 4.552 2.274 1.00 97.62 99 SER A N 1
ATOM 754 C CA . SER A 1 99 ? 2.886 4.653 3.343 1.00 97.62 99 SER A CA 1
ATOM 755 C C . SER A 1 99 ? 2.664 5.856 4.244 1.00 97.62 99 SER A C 1
ATOM 757 O O . SER A 1 99 ? 2.604 5.723 5.467 1.00 97.62 99 SER A O 1
ATOM 759 N N . THR A 1 100 ? 2.507 7.037 3.643 1.00 95.81 100 THR A N 1
ATOM 760 C CA . THR A 1 100 ? 2.288 8.275 4.390 1.00 95.81 100 THR A CA 1
ATOM 761 C C . THR A 1 100 ? 0.977 8.215 5.175 1.00 95.81 100 THR A C 1
ATOM 763 O O . THR A 1 100 ? 0.931 8.644 6.331 1.00 95.81 100 THR A O 1
ATOM 766 N N . TRP A 1 101 ? -0.085 7.668 4.578 1.00 96.44 101 TRP A N 1
ATOM 767 C CA . TRP A 1 101 ? -1.366 7.481 5.254 1.00 96.44 101 TRP A CA 1
ATOM 768 C C . TRP A 1 101 ? -1.248 6.489 6.417 1.00 96.44 101 TRP A C 1
ATOM 770 O O . TRP A 1 101 ? -1.620 6.836 7.536 1.00 96.44 101 TRP A O 1
ATOM 780 N N . CYS A 1 102 ? -0.638 5.317 6.201 1.00 96.75 102 CYS A N 1
ATOM 781 C CA . CYS A 1 102 ? -0.434 4.304 7.240 1.00 96.75 102 CYS A CA 1
ATOM 782 C C . CYS A 1 102 ? 0.372 4.847 8.422 1.00 96.75 102 CYS A C 1
ATOM 784 O O . CYS A 1 102 ? 0.005 4.613 9.568 1.00 96.75 102 CYS A O 1
ATOM 786 N N . GLY A 1 103 ? 1.438 5.613 8.170 1.00 95.38 103 GLY A N 1
ATOM 787 C CA . GLY A 1 103 ? 2.260 6.189 9.239 1.00 95.38 103 GLY A CA 1
ATOM 788 C C . GLY A 1 103 ? 1.497 7.208 10.088 1.00 95.38 103 GLY A C 1
ATOM 789 O O . GLY A 1 103 ? 1.607 7.214 11.315 1.00 95.38 103 GLY A O 1
ATOM 790 N N . LYS A 1 104 ? 0.672 8.051 9.452 1.00 93.81 104 LYS A N 1
ATOM 791 C CA . LYS A 1 104 ? -0.224 8.969 10.172 1.00 93.81 104 LYS A CA 1
ATOM 792 C C . LYS A 1 104 ? -1.269 8.190 10.967 1.00 93.81 104 LYS A C 1
ATOM 794 O O . LYS A 1 104 ? -1.450 8.459 12.153 1.00 93.81 104 LYS A O 1
ATOM 799 N N . HIS A 1 105 ? -1.923 7.225 10.325 1.00 93.38 105 HIS A N 1
ATOM 800 C CA . HIS A 1 105 ? -2.996 6.430 10.913 1.00 93.38 105 HIS A CA 1
ATOM 801 C C . HIS A 1 105 ? -2.519 5.585 12.101 1.00 93.38 105 HIS A C 1
ATOM 803 O O . HIS A 1 105 ? -3.190 5.546 13.131 1.00 93.38 105 HIS A O 1
ATOM 809 N N . LEU A 1 106 ? -1.312 5.019 12.020 1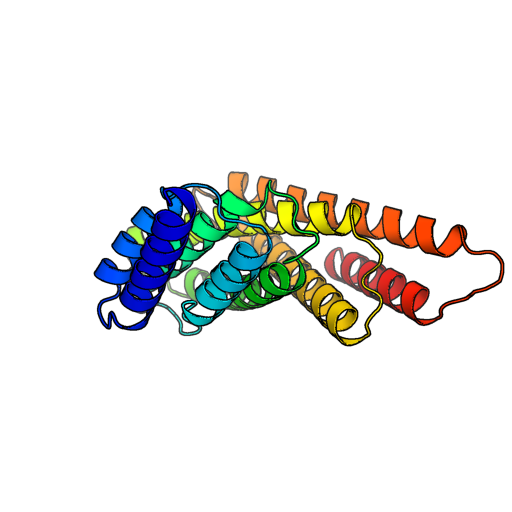.00 93.25 106 LEU A N 1
ATOM 810 C CA . LEU A 1 106 ? -0.661 4.317 13.124 1.00 93.25 106 LEU A CA 1
ATOM 811 C C . LEU A 1 106 ? -0.503 5.227 14.347 1.00 93.25 106 LEU A C 1
ATOM 813 O O . LEU A 1 106 ? -0.884 4.847 15.450 1.00 93.25 106 LEU A O 1
ATOM 817 N N . LYS A 1 107 ? 0.006 6.451 14.157 1.00 91.69 107 LYS A N 1
ATOM 818 C CA . LYS A 1 107 ? 0.186 7.418 15.253 1.00 91.69 107 LYS A CA 1
ATOM 819 C C . LYS A 1 107 ? -1.138 7.773 15.915 1.00 91.69 107 LYS A C 1
ATOM 821 O O . LYS A 1 107 ? -1.212 7.766 17.137 1.00 91.69 107 LYS A O 1
ATOM 826 N N . MET A 1 108 ? -2.178 8.040 15.126 1.00 88.94 108 MET A N 1
ATOM 827 C CA . MET A 1 108 ? -3.507 8.340 15.666 1.00 88.94 108 MET A CA 1
ATOM 828 C C . MET A 1 108 ? -4.082 7.159 16.444 1.00 88.94 108 MET A C 1
ATOM 830 O O . MET A 1 108 ? -4.494 7.348 17.583 1.00 88.94 108 MET A O 1
ATOM 834 N N . THR A 1 109 ? -4.013 5.955 15.871 1.00 88.50 109 THR A N 1
ATOM 835 C CA . THR A 1 109 ? -4.510 4.721 16.498 1.00 88.50 109 THR A CA 1
ATOM 836 C C . THR A 1 109 ? -3.838 4.463 17.841 1.00 88.50 109 THR A C 1
ATOM 838 O O . THR A 1 109 ? -4.483 4.159 18.835 1.00 88.50 109 THR A O 1
ATOM 841 N N . LEU A 1 110 ? -2.525 4.669 17.915 1.00 87.62 110 LEU A N 1
ATOM 842 C CA . LEU A 1 110 ? -1.784 4.475 19.155 1.00 87.62 110 LEU A CA 1
ATOM 843 C C . LEU A 1 110 ? -1.988 5.613 20.171 1.00 87.62 110 LEU A C 1
ATOM 845 O O . LEU A 1 110 ? -1.755 5.404 21.361 1.00 87.62 110 LEU A O 1
ATOM 849 N N . MET A 1 111 ? -2.352 6.822 19.738 1.00 83.75 111 MET A N 1
ATOM 850 C CA . MET A 1 111 ? -2.547 7.979 20.624 1.00 83.75 111 MET A CA 1
ATOM 851 C C . MET A 1 111 ? -3.948 8.058 21.237 1.00 83.75 111 MET A C 1
ATOM 853 O O . MET A 1 111 ? -4.095 8.651 22.306 1.00 83.75 111 MET A O 1
ATOM 857 N N . SER A 1 112 ? -4.967 7.484 20.602 1.00 73.81 112 SER A N 1
ATOM 858 C CA . SER A 1 112 ? -6.294 7.340 21.205 1.00 73.81 112 SER A CA 1
ATOM 859 C C . SER A 1 112 ? -6.239 6.393 22.404 1.00 73.81 112 SER A C 1
ATOM 861 O O . SER A 1 112 ? -5.654 5.314 22.331 1.00 73.81 112 SER A O 1
ATOM 863 N N . SER A 1 113 ? -6.837 6.789 23.532 1.00 57.28 113 SER A N 1
ATOM 864 C CA . SER A 1 113 ? -6.981 5.909 24.697 1.00 57.28 113 SER A CA 1
ATOM 865 C C . SER A 1 113 ? -7.737 4.640 24.298 1.00 57.28 113 SER A C 1
ATOM 867 O O . SER A 1 113 ? -8.717 4.735 23.557 1.00 57.28 113 SER A O 1
ATOM 869 N N . ALA A 1 114 ? -7.309 3.480 24.809 1.00 54.00 114 ALA A N 1
ATOM 870 C CA . ALA A 1 114 ? -7.857 2.161 24.467 1.00 54.00 114 ALA A CA 1
ATOM 871 C C . ALA A 1 114 ? -9.394 2.063 24.583 1.00 54.00 114 ALA A C 1
ATOM 873 O O . ALA A 1 114 ? -10.004 1.289 23.860 1.00 54.00 114 ALA A O 1
ATOM 874 N N . ASP A 1 115 ? -10.020 2.901 25.417 1.00 52.25 115 ASP A N 1
ATOM 875 C CA . ASP A 1 115 ? -11.474 2.942 25.627 1.00 52.25 115 ASP A CA 1
ATOM 876 C C . ASP A 1 115 ? -12.260 3.728 24.553 1.00 52.25 115 ASP A C 1
ATOM 878 O O . ASP A 1 115 ? -13.484 3.802 24.618 1.00 52.25 115 ASP A O 1
ATOM 882 N N . SER A 1 116 ? -11.578 4.371 23.596 1.00 57.88 116 SER A N 1
ATOM 883 C CA . SER A 1 116 ? -12.196 5.273 22.602 1.00 57.88 116 SER A CA 1
ATOM 884 C C . SER A 1 116 ? -12.213 4.741 21.169 1.00 57.88 116 SER A C 1
ATOM 886 O O . SER A 1 116 ? -12.835 5.362 20.310 1.00 57.88 116 SER A O 1
ATOM 888 N N . GLN A 1 117 ? -11.535 3.622 20.896 1.00 61.41 117 GLN A N 1
ATOM 889 C CA . GLN A 1 117 ? -11.504 3.020 19.564 1.00 61.41 117 GLN A CA 1
ATOM 890 C C . GLN A 1 117 ? -12.387 1.779 19.511 1.00 61.41 117 GLN A C 1
ATOM 892 O O . GLN A 1 117 ? -12.295 0.911 20.376 1.00 61.41 117 GLN A O 1
ATOM 897 N N . GLU A 1 118 ? -13.208 1.674 18.469 1.00 70.44 118 GLU A N 1
ATOM 898 C CA . GLU A 1 118 ? -13.906 0.431 18.151 1.00 70.44 118 GLU A CA 1
ATOM 899 C C . GLU A 1 118 ? -12.864 -0.637 17.786 1.00 70.44 118 GLU A C 1
ATOM 901 O O . GLU A 1 118 ? -12.058 -0.439 16.875 1.00 70.44 118 GLU A O 1
ATOM 906 N N . GLU A 1 119 ? -12.857 -1.762 18.507 1.00 78.44 119 GLU A N 1
ATOM 907 C CA . GLU A 1 119 ? -11.913 -2.877 18.309 1.00 78.44 119 GLU A CA 1
ATOM 908 C C . GLU A 1 119 ? -11.851 -3.319 16.833 1.00 78.44 119 GLU A C 1
ATOM 910 O O . GLU A 1 119 ? -10.770 -3.522 16.280 1.00 78.44 119 GLU A O 1
ATOM 915 N N . GLU A 1 120 ? -13.003 -3.319 16.155 1.00 83.12 120 GLU A N 1
ATOM 916 C CA . GLU A 1 120 ? -13.143 -3.628 14.729 1.00 83.12 120 GLU A CA 1
ATOM 917 C C . GLU A 1 120 ? -12.369 -2.661 13.811 1.00 83.12 120 GLU A C 1
ATOM 919 O O . GLU A 1 120 ? -11.747 -3.090 12.835 1.00 83.12 120 GLU A O 1
ATOM 924 N N . HIS A 1 121 ? -12.345 -1.360 14.124 1.00 89.44 121 HIS A N 1
ATOM 925 C CA . HIS A 1 121 ? -11.578 -0.374 13.355 1.00 89.44 121 HIS A CA 1
ATOM 926 C C . HIS A 1 121 ? -10.071 -0.643 13.465 1.00 89.44 121 HIS A C 1
ATOM 928 O O . HIS A 1 121 ? -9.363 -0.629 12.452 1.00 89.44 121 HIS A O 1
ATOM 934 N N . CYS A 1 122 ? -9.584 -0.929 14.676 1.00 88.94 122 CYS A N 1
ATOM 935 C CA . CYS A 1 122 ? -8.178 -1.251 14.921 1.00 88.94 122 CYS A CA 1
ATOM 936 C C . CYS A 1 122 ? -7.750 -2.519 14.183 1.00 88.94 122 CYS A C 1
ATOM 938 O O . CYS A 1 122 ? -6.720 -2.520 13.507 1.00 88.94 122 CYS A O 1
ATOM 940 N N . ASP A 1 123 ? -8.558 -3.575 14.262 1.00 90.50 123 ASP A N 1
ATOM 941 C CA . ASP A 1 123 ? -8.307 -4.829 13.555 1.00 90.50 123 ASP A CA 1
ATOM 942 C C . ASP A 1 123 ? -8.275 -4.620 12.038 1.00 90.50 123 ASP A C 1
ATOM 944 O O . ASP A 1 123 ? -7.355 -5.079 11.351 1.00 90.50 123 ASP A O 1
ATOM 948 N N . CYS A 1 124 ? -9.235 -3.856 11.504 1.00 92.69 124 CYS A N 1
ATOM 949 C CA . CYS A 1 124 ? -9.261 -3.520 10.087 1.00 92.69 124 CYS A CA 1
ATOM 950 C C . CYS A 1 124 ? -7.999 -2.755 9.662 1.00 92.69 124 CYS A C 1
ATOM 952 O O . CYS A 1 124 ? -7.422 -3.061 8.611 1.00 92.69 124 CYS A O 1
ATOM 954 N N . PHE A 1 125 ? -7.555 -1.783 10.464 1.00 94.06 125 PHE A N 1
ATOM 955 C CA . PHE A 1 125 ? -6.347 -1.014 10.182 1.00 94.06 125 PHE A CA 1
ATOM 956 C C . PHE A 1 125 ? -5.079 -1.873 10.232 1.00 94.06 125 PHE A C 1
ATOM 958 O O . PHE A 1 125 ? -4.268 -1.817 9.308 1.00 94.06 125 PHE A O 1
ATOM 965 N N . PHE A 1 126 ? -4.883 -2.684 11.273 1.00 94.75 126 PHE A N 1
ATOM 966 C CA . PHE A 1 126 ? -3.665 -3.489 11.386 1.00 94.75 126 PHE A CA 1
ATOM 967 C C . PHE A 1 126 ? -3.579 -4.568 10.305 1.00 94.75 126 PHE A C 1
ATOM 969 O O . PHE A 1 126 ? -2.486 -4.832 9.798 1.00 94.75 126 PHE A O 1
ATOM 976 N N . GLN A 1 127 ? -4.715 -5.117 9.868 1.00 95.31 127 GLN A N 1
ATOM 977 C CA . GLN A 1 127 ? -4.741 -5.999 8.707 1.00 95.31 127 GLN A CA 1
ATOM 978 C C . GLN A 1 127 ? -4.385 -5.252 7.411 1.00 95.31 127 GLN A C 1
ATOM 980 O O . GLN A 1 127 ? -3.597 -5.763 6.620 1.00 95.31 127 GLN A O 1
ATOM 985 N N . LEU A 1 128 ? -4.902 -4.032 7.206 1.00 96.44 128 LEU A N 1
ATOM 986 C CA . LEU A 1 128 ? -4.500 -3.172 6.084 1.00 96.44 128 LEU A CA 1
ATOM 987 C C . LEU A 1 128 ? -2.989 -2.913 6.101 1.00 96.44 128 LEU A C 1
ATOM 989 O O . LEU A 1 128 ? -2.338 -3.031 5.066 1.00 96.44 128 LEU A O 1
ATOM 993 N N . LEU A 1 129 ? -2.426 -2.577 7.263 1.00 97.12 129 LEU A N 1
ATOM 994 C CA . LEU A 1 129 ? -1.000 -2.297 7.423 1.00 97.12 129 LEU A CA 1
ATOM 995 C C . LEU A 1 129 ? -0.137 -3.519 7.080 1.00 97.12 129 LEU A C 1
ATOM 997 O O . LEU A 1 129 ? 0.890 -3.383 6.415 1.00 97.12 129 LEU A O 1
ATOM 1001 N N . LEU A 1 130 ? -0.562 -4.712 7.496 1.00 96.75 130 LEU A N 1
ATOM 1002 C CA . LEU A 1 130 ? 0.096 -5.972 7.152 1.00 96.75 130 LEU A CA 1
ATOM 1003 C C . LEU A 1 130 ? 0.070 -6.222 5.638 1.00 96.75 130 LEU A C 1
ATOM 1005 O O . LEU A 1 130 ? 1.116 -6.505 5.038 1.00 96.75 130 LEU A O 1
ATOM 1009 N N . ASP A 1 131 ? -1.106 -6.083 5.020 1.00 97.19 131 ASP A N 1
ATOM 1010 C CA . ASP A 1 131 ? -1.295 -6.252 3.576 1.00 97.19 131 ASP A CA 1
ATOM 1011 C C . ASP A 1 131 ? -0.425 -5.238 2.806 1.00 97.19 131 ASP A C 1
ATOM 1013 O O . ASP A 1 131 ? 0.240 -5.585 1.825 1.00 97.19 131 ASP A O 1
ATOM 1017 N N . PHE A 1 132 ? -0.354 -3.998 3.301 1.00 98.19 132 PHE A N 1
ATOM 1018 C CA . PHE A 1 132 ? 0.460 -2.935 2.727 1.00 98.19 132 PHE A CA 1
ATOM 1019 C C . PHE A 1 132 ? 1.961 -3.224 2.796 1.00 98.19 132 PHE A C 1
ATOM 1021 O O . PHE A 1 132 ? 2.640 -3.140 1.776 1.00 98.19 132 PHE A O 1
ATOM 1028 N N . LEU A 1 133 ? 2.498 -3.579 3.968 1.00 98.00 133 LEU A N 1
ATOM 1029 C CA . LEU A 1 133 ? 3.931 -3.864 4.118 1.00 98.00 133 LEU A CA 1
ATOM 1030 C C . LEU A 1 133 ? 4.357 -5.053 3.244 1.00 98.00 133 LEU A C 1
ATOM 1032 O O . LEU A 1 133 ? 5.429 -5.024 2.636 1.00 98.00 133 LEU A O 1
ATOM 1036 N N . SER A 1 134 ? 3.490 -6.060 3.114 1.00 97.50 134 SER A N 1
ATOM 1037 C CA . SER A 1 134 ? 3.710 -7.199 2.215 1.00 97.50 134 SER A CA 1
ATOM 1038 C C . SER A 1 134 ? 3.774 -6.758 0.749 1.00 97.50 134 SER A C 1
ATOM 1040 O O . SER A 1 134 ? 4.716 -7.107 0.033 1.00 97.50 134 SER A O 1
ATOM 1042 N N . LEU A 1 135 ? 2.814 -5.934 0.311 1.00 96.88 135 LEU A N 1
ATOM 1043 C CA . LEU A 1 135 ? 2.811 -5.340 -1.027 1.00 96.88 135 LEU A CA 1
ATOM 1044 C C . LEU A 1 135 ? 4.070 -4.495 -1.271 1.00 96.88 135 LEU A C 1
ATOM 1046 O O . LEU A 1 135 ? 4.710 -4.619 -2.314 1.00 96.88 135 LEU A O 1
ATOM 1050 N N . SER A 1 136 ? 4.465 -3.669 -0.304 1.00 97.00 136 SER A N 1
ATOM 1051 C CA . SER A 1 136 ? 5.664 -2.838 -0.389 1.00 97.00 136 SER A CA 1
ATOM 1052 C C . SER A 1 136 ? 6.930 -3.666 -0.561 1.00 97.00 136 SER A C 1
ATOM 1054 O O . SER A 1 136 ? 7.750 -3.339 -1.419 1.00 97.00 136 SER A O 1
ATOM 1056 N N . ALA A 1 137 ? 7.083 -4.764 0.185 1.00 96.06 137 ALA A N 1
ATOM 1057 C CA . ALA A 1 137 ? 8.211 -5.674 0.005 1.00 96.06 137 ALA A CA 1
ATOM 1058 C C . ALA A 1 137 ? 8.250 -6.239 -1.427 1.00 96.06 137 ALA A C 1
ATOM 1060 O O . ALA A 1 137 ? 9.314 -6.261 -2.048 1.00 96.06 137 ALA A O 1
ATOM 1061 N N . ALA A 1 138 ? 7.098 -6.622 -1.988 1.00 95.19 138 ALA A N 1
ATOM 1062 C CA . ALA A 1 138 ? 6.999 -7.098 -3.367 1.00 95.19 138 ALA A CA 1
ATOM 1063 C C . ALA A 1 138 ? 7.356 -6.009 -4.401 1.00 95.19 138 ALA A C 1
ATOM 1065 O O . ALA A 1 138 ? 8.125 -6.278 -5.326 1.00 95.19 138 ALA A O 1
ATOM 1066 N N . ILE A 1 139 ? 6.898 -4.765 -4.213 1.00 94.56 139 ILE A N 1
ATOM 1067 C CA . ILE A 1 139 ? 7.257 -3.620 -5.073 1.00 94.56 139 ILE A CA 1
ATOM 1068 C C . ILE A 1 139 ? 8.770 -3.348 -5.023 1.00 94.56 139 ILE A C 1
ATOM 1070 O O . ILE A 1 139 ? 9.410 -3.186 -6.065 1.00 94.56 139 ILE A O 1
ATOM 1074 N N . VAL A 1 140 ? 9.372 -3.336 -3.827 1.00 92.31 140 VAL A N 1
ATOM 1075 C CA . VAL A 1 140 ? 10.826 -3.154 -3.666 1.00 92.31 140 VAL A CA 1
ATOM 1076 C C . VAL A 1 140 ? 11.596 -4.301 -4.321 1.00 92.31 140 VAL A C 1
ATOM 1078 O O . VAL A 1 140 ? 12.597 -4.073 -4.998 1.00 92.31 140 VAL A O 1
ATOM 1081 N N . MET A 1 141 ? 11.120 -5.538 -4.182 1.00 91.56 141 MET A N 1
ATOM 1082 C CA . MET A 1 141 ? 11.709 -6.680 -4.877 1.00 91.56 141 MET A CA 1
ATOM 1083 C C . MET A 1 141 ? 11.605 -6.538 -6.399 1.00 91.56 141 MET A C 1
ATOM 1085 O O . MET A 1 141 ? 12.567 -6.851 -7.099 1.00 91.56 141 MET A O 1
ATOM 1089 N N . ALA A 1 142 ? 10.496 -6.026 -6.933 1.00 90.31 142 ALA A N 1
ATOM 1090 C CA . ALA A 1 142 ? 10.362 -5.763 -8.362 1.00 90.31 142 ALA A CA 1
ATOM 1091 C C . ALA A 1 142 ? 11.370 -4.709 -8.855 1.00 90.31 142 ALA A C 1
ATOM 1093 O O . ALA A 1 142 ? 11.961 -4.897 -9.917 1.00 90.31 142 ALA A O 1
ATOM 1094 N N . LEU A 1 143 ? 11.661 -3.667 -8.064 1.00 87.25 143 LEU A N 1
ATOM 1095 C CA . LEU A 1 143 ? 12.698 -2.676 -8.392 1.00 87.25 143 LEU A CA 1
ATOM 1096 C C . LEU A 1 143 ? 14.082 -3.309 -8.608 1.00 87.25 143 LEU A C 1
ATOM 1098 O O . LEU A 1 143 ? 14.842 -2.836 -9.450 1.00 87.25 143 LEU A O 1
ATOM 1102 N N . THR A 1 144 ? 14.400 -4.407 -7.913 1.00 85.12 144 THR A N 1
ATOM 1103 C CA . THR A 1 144 ? 15.680 -5.115 -8.109 1.00 85.12 144 THR A CA 1
ATOM 1104 C C . THR A 1 144 ? 15.823 -5.721 -9.509 1.00 85.12 144 THR A C 1
ATOM 1106 O O . THR A 1 144 ? 16.938 -5.881 -9.994 1.00 85.12 144 THR A O 1
ATOM 1109 N N . ARG A 1 145 ? 14.702 -6.022 -10.181 1.00 82.69 145 ARG A N 1
ATOM 1110 C CA . ARG A 1 145 ? 14.664 -6.560 -11.553 1.00 82.69 145 ARG A CA 1
ATOM 1111 C C . ARG A 1 145 ? 14.734 -5.462 -12.615 1.00 82.69 145 ARG A C 1
ATOM 1113 O O . ARG A 1 145 ? 15.138 -5.735 -13.742 1.00 82.69 145 ARG A O 1
ATOM 1120 N N . TYR A 1 146 ? 14.380 -4.230 -12.248 1.00 76.94 146 TYR A N 1
ATOM 1121 C CA . TYR A 1 146 ? 14.376 -3.061 -13.131 1.00 76.94 146 TYR A CA 1
ATOM 1122 C C . TYR A 1 146 ? 15.176 -1.889 -12.525 1.00 76.94 146 TYR A C 1
ATOM 1124 O O . TYR A 1 146 ? 14.638 -0.792 -12.379 1.00 76.94 146 TYR A O 1
ATOM 1132 N N . PRO A 1 147 ? 16.471 -2.070 -12.185 1.00 60.72 147 PRO A N 1
ATOM 1133 C CA . PRO A 1 147 ? 17.254 -1.069 -11.447 1.00 60.72 147 PRO A CA 1
ATOM 1134 C C . PRO A 1 147 ? 17.617 0.180 -12.280 1.00 60.72 147 PRO A C 1
ATOM 1136 O O . PRO A 1 147 ? 18.310 1.075 -11.799 1.00 60.72 147 PRO A O 1
ATOM 1139 N N . PHE A 1 148 ? 17.168 0.252 -13.537 1.00 61.62 148 PHE A N 1
ATOM 1140 C CA . PHE A 1 148 ? 17.519 1.291 -14.504 1.00 61.62 148 PHE A CA 1
ATOM 1141 C C . PHE A 1 148 ? 16.292 2.098 -14.935 1.00 61.62 148 PHE A C 1
ATOM 1143 O O . PHE A 1 148 ? 15.896 2.071 -16.098 1.00 61.62 148 PHE A O 1
ATOM 1150 N N . LEU A 1 149 ? 15.699 2.846 -14.006 1.00 63.59 149 LEU A N 1
ATOM 1151 C CA . LEU A 1 149 ? 14.821 3.950 -14.386 1.00 63.59 149 LEU A CA 1
ATOM 1152 C C . LEU A 1 149 ? 15.715 5.088 -14.898 1.00 63.59 149 LEU A C 1
ATOM 1154 O O . LEU A 1 149 ? 16.528 5.635 -14.155 1.00 63.59 149 LEU A O 1
ATOM 1158 N N . THR A 1 150 ? 15.664 5.355 -16.203 1.00 60.03 150 THR A N 1
ATOM 1159 C CA . THR A 1 150 ? 16.631 6.230 -16.889 1.00 60.03 150 THR A CA 1
ATOM 1160 C C . THR A 1 150 ? 16.296 7.716 -16.800 1.00 60.03 150 THR A C 1
ATOM 1162 O O . THR A 1 150 ? 17.146 8.545 -17.126 1.00 60.03 150 THR A O 1
ATOM 1165 N N . ASP A 1 151 ? 15.079 8.065 -16.384 1.00 75.56 151 ASP A N 1
ATOM 1166 C CA . ASP A 1 151 ? 14.642 9.447 -16.223 1.00 75.56 151 ASP A CA 1
ATOM 1167 C C . ASP A 1 151 ? 14.731 9.920 -14.756 1.00 75.56 151 ASP A C 1
ATOM 1169 O O . ASP A 1 151 ? 14.652 9.143 -13.796 1.00 75.56 151 ASP A O 1
ATOM 1173 N N . ASN A 1 152 ? 14.956 11.227 -14.583 1.00 73.12 152 ASN A N 1
ATOM 1174 C CA . ASN A 1 152 ? 15.145 11.837 -13.264 1.00 73.12 152 ASN A CA 1
ATOM 1175 C C . ASN A 1 152 ? 13.875 11.752 -12.397 1.00 73.12 152 ASN A C 1
ATOM 1177 O O . ASN A 1 152 ? 13.991 11.603 -11.181 1.00 73.12 152 ASN A O 1
ATOM 1181 N N . ASP A 1 153 ? 12.688 11.833 -12.999 1.00 80.50 153 ASP A N 1
ATOM 1182 C CA . ASP A 1 153 ? 11.421 11.891 -12.265 1.00 80.50 153 ASP A CA 1
ATOM 1183 C C . ASP A 1 153 ? 11.118 10.536 -11.616 1.00 80.50 153 ASP A C 1
ATOM 1185 O O . ASP A 1 153 ? 10.819 10.457 -10.422 1.00 80.50 153 ASP A O 1
ATOM 1189 N N . SER A 1 154 ? 11.329 9.448 -12.355 1.00 79.56 154 SER A N 1
ATOM 1190 C CA . SER A 1 154 ? 11.243 8.080 -11.850 1.00 79.56 154 SER A CA 1
ATOM 1191 C C . SER A 1 154 ? 12.226 7.810 -10.707 1.00 79.56 154 SER A C 1
ATOM 1193 O O . SER A 1 154 ? 11.878 7.137 -9.735 1.00 79.56 154 SER A O 1
ATOM 1195 N N . THR A 1 155 ? 13.439 8.372 -10.769 1.00 79.75 155 THR A N 1
ATOM 1196 C CA . THR A 1 155 ? 14.430 8.243 -9.684 1.00 79.75 155 THR A CA 1
ATOM 1197 C C . THR A 1 155 ? 13.944 8.916 -8.397 1.00 79.75 155 THR A C 1
ATOM 1199 O O . THR A 1 155 ? 14.022 8.317 -7.324 1.00 79.75 155 THR A O 1
ATOM 1202 N N . ILE A 1 156 ? 13.379 10.125 -8.496 1.00 84.06 156 ILE A N 1
ATOM 1203 C CA . ILE A 1 156 ? 12.805 10.851 -7.350 1.00 84.06 156 ILE A CA 1
ATOM 1204 C C . ILE A 1 156 ? 11.649 10.056 -6.730 1.00 84.06 156 ILE A C 1
ATOM 1206 O O . ILE A 1 156 ? 11.521 9.989 -5.506 1.00 84.06 156 ILE A O 1
ATOM 1210 N N . ILE A 1 157 ? 10.816 9.424 -7.561 1.00 88.00 157 ILE A N 1
ATOM 1211 C CA . ILE A 1 157 ? 9.694 8.601 -7.096 1.00 88.00 157 ILE A CA 1
ATOM 1212 C C . ILE A 1 157 ? 10.194 7.376 -6.317 1.00 88.00 157 ILE A C 1
ATOM 1214 O O . ILE A 1 157 ? 9.653 7.095 -5.246 1.00 88.00 157 ILE A O 1
ATOM 1218 N N . VAL A 1 158 ? 11.240 6.690 -6.794 1.00 87.19 158 VAL A N 1
ATOM 1219 C CA . VAL A 1 158 ? 11.865 5.566 -6.071 1.00 87.19 158 VAL A CA 1
ATOM 1220 C C . VAL A 1 158 ? 12.443 6.020 -4.735 1.00 87.19 158 VAL A C 1
ATOM 1222 O O . VAL A 1 158 ? 12.148 5.409 -3.709 1.00 87.19 158 VAL A O 1
ATOM 1225 N N . GLU A 1 159 ? 13.240 7.093 -4.724 1.00 85.50 159 GLU A N 1
ATOM 1226 C CA . GLU A 1 159 ? 13.858 7.611 -3.497 1.00 85.50 159 GLU A CA 1
ATOM 1227 C C . GLU A 1 159 ? 12.807 7.982 -2.451 1.00 85.50 159 GLU A C 1
ATOM 1229 O O . GLU A 1 159 ? 12.935 7.611 -1.280 1.00 85.50 159 GLU A O 1
ATOM 1234 N N . ARG A 1 160 ? 11.738 8.664 -2.877 1.00 90.56 160 ARG A N 1
ATOM 1235 C CA . ARG A 1 160 ? 10.618 9.027 -2.007 1.00 90.56 160 ARG A CA 1
ATOM 1236 C C . ARG A 1 160 ? 9.916 7.790 -1.460 1.00 90.56 160 ARG A C 1
ATOM 1238 O O . ARG A 1 160 ? 9.748 7.694 -0.250 1.00 90.56 160 ARG A O 1
ATOM 1245 N N . PHE A 1 161 ? 9.557 6.836 -2.319 1.00 93.88 161 PHE A N 1
ATOM 1246 C CA . PHE A 1 161 ? 8.887 5.610 -1.887 1.00 93.88 161 PHE A CA 1
ATOM 1247 C C . PHE A 1 161 ? 9.727 4.836 -0.863 1.00 93.88 161 PHE A C 1
ATOM 1249 O O . PHE A 1 161 ? 9.230 4.516 0.213 1.00 93.88 161 PHE A O 1
ATOM 1256 N N . VAL A 1 162 ? 11.009 4.588 -1.154 1.00 91.38 162 VAL A N 1
ATOM 1257 C CA . VAL A 1 162 ? 11.912 3.857 -0.249 1.00 91.38 162 VAL A CA 1
ATOM 1258 C C . VAL A 1 162 ? 12.082 4.595 1.081 1.00 91.38 162 VAL A C 1
ATOM 1260 O O . VAL A 1 162 ? 12.068 3.960 2.134 1.00 91.38 162 VAL A O 1
ATOM 1263 N N . SER A 1 163 ? 12.196 5.926 1.058 1.00 89.06 163 SER A N 1
ATOM 1264 C CA . SER A 1 163 ? 12.284 6.735 2.282 1.00 89.06 163 SER A CA 1
ATOM 1265 C C . SER A 1 163 ? 11.030 6.597 3.146 1.00 89.06 163 SER A C 1
ATOM 1267 O O . SER A 1 163 ? 11.135 6.342 4.344 1.00 89.06 163 SER A O 1
ATOM 1269 N N . GLU A 1 164 ? 9.846 6.715 2.541 1.00 94.31 164 GLU A N 1
ATOM 1270 C CA . GLU A 1 164 ? 8.571 6.550 3.245 1.00 94.31 164 GLU A CA 1
ATOM 1271 C C . GLU A 1 164 ? 8.405 5.126 3.800 1.00 94.31 164 GLU A C 1
ATOM 1273 O O . GLU A 1 164 ? 7.948 4.976 4.933 1.00 94.31 164 GLU A O 1
ATOM 1278 N N . GLN A 1 165 ? 8.838 4.092 3.063 1.00 93.62 165 GLN A N 1
ATOM 1279 C CA . GLN A 1 165 ? 8.815 2.706 3.549 1.00 93.62 165 GLN A CA 1
ATOM 1280 C C . GLN A 1 165 ? 9.713 2.505 4.768 1.00 93.62 165 GLN A C 1
ATOM 1282 O O . GLN A 1 165 ? 9.297 1.871 5.737 1.00 93.62 165 GLN A O 1
ATOM 1287 N N . LEU A 1 166 ? 10.936 3.039 4.747 1.00 89.81 166 LEU A N 1
ATOM 1288 C CA . LEU A 1 166 ? 11.861 2.927 5.877 1.00 89.81 166 LEU A CA 1
ATOM 1289 C C . LEU A 1 166 ? 11.343 3.681 7.107 1.00 89.81 166 LEU A C 1
ATOM 1291 O O . LEU A 1 166 ? 11.437 3.162 8.218 1.00 89.81 166 LEU A O 1
ATOM 1295 N N . ASN A 1 167 ? 10.748 4.861 6.912 1.00 93.00 167 ASN A N 1
ATOM 1296 C CA . ASN A 1 167 ? 10.121 5.623 7.992 1.00 93.00 167 ASN A CA 1
ATOM 1297 C C . ASN A 1 167 ? 8.948 4.856 8.616 1.00 93.00 167 ASN A C 1
ATOM 1299 O O . ASN A 1 167 ? 8.903 4.704 9.834 1.00 93.00 167 ASN A O 1
ATOM 1303 N N . LEU A 1 168 ? 8.036 4.322 7.795 1.00 95.25 168 LEU A N 1
ATOM 1304 C CA . LEU A 1 168 ? 6.914 3.525 8.294 1.00 95.25 168 LEU A CA 1
ATOM 1305 C C . LEU A 1 168 ? 7.399 2.261 9.009 1.00 95.25 168 LEU A C 1
ATOM 1307 O O . LEU A 1 168 ? 6.918 1.947 10.090 1.00 95.25 168 LEU A O 1
ATOM 1311 N N . THR A 1 169 ? 8.371 1.556 8.430 1.00 93.06 169 THR A N 1
ATOM 1312 C CA . THR A 1 169 ? 8.960 0.350 9.028 1.00 93.06 169 THR A CA 1
ATOM 1313 C C . THR A 1 169 ? 9.569 0.663 10.393 1.00 93.06 169 THR A C 1
ATOM 1315 O O . THR A 1 169 ? 9.344 -0.079 11.346 1.00 93.06 169 THR A O 1
ATOM 1318 N N . LYS A 1 170 ? 10.295 1.782 10.517 1.00 92.06 170 LYS A N 1
ATOM 1319 C CA . LYS A 1 170 ? 10.843 2.249 11.794 1.00 92.06 170 LYS A CA 1
ATOM 1320 C C . LYS A 1 170 ? 9.739 2.503 12.821 1.00 92.06 170 LYS A C 1
ATOM 1322 O O . LYS A 1 170 ? 9.833 1.972 13.925 1.00 92.06 170 LYS A O 1
ATOM 1327 N N . ASP A 1 171 ? 8.714 3.270 12.446 1.00 92.00 171 ASP A N 1
ATOM 1328 C CA . ASP A 1 171 ? 7.578 3.596 13.320 1.00 92.00 171 ASP A CA 1
ATOM 1329 C C . ASP A 1 171 ? 6.845 2.313 13.768 1.00 92.00 171 ASP A C 1
ATOM 1331 O O . ASP A 1 171 ? 6.489 2.144 14.928 1.00 92.00 171 ASP A O 1
ATOM 1335 N N . VAL A 1 172 ? 6.667 1.348 12.870 1.00 93.44 172 VAL A N 1
ATOM 1336 C CA . VAL A 1 172 ? 6.028 0.064 13.179 1.00 93.44 172 VAL A CA 1
ATOM 1337 C C . VAL A 1 172 ? 6.866 -0.788 14.138 1.00 93.44 172 VAL A C 1
ATOM 1339 O O . VAL A 1 172 ? 6.339 -1.354 15.101 1.00 93.44 172 VAL A O 1
ATOM 1342 N N . VAL A 1 173 ? 8.176 -0.883 13.903 1.00 90.81 173 VAL A N 1
ATOM 1343 C CA . VAL A 1 173 ? 9.091 -1.659 14.750 1.00 90.81 173 VAL A CA 1
ATOM 1344 C C . VAL A 1 173 ? 9.174 -1.061 16.155 1.00 90.81 173 VAL A C 1
ATOM 1346 O O . VAL A 1 173 ? 9.136 -1.810 17.134 1.00 90.81 173 VAL A O 1
ATOM 1349 N N . SER A 1 174 ? 9.237 0.270 16.285 1.00 90.62 174 SER A N 1
ATOM 1350 C CA . SER A 1 174 ? 9.286 0.922 17.601 1.00 90.62 174 SER A CA 1
ATOM 1351 C C . SER A 1 174 ? 8.011 0.689 18.409 1.00 90.62 174 SER A C 1
ATOM 1353 O O . SER A 1 174 ? 8.073 0.484 19.622 1.00 90.62 174 SER A O 1
ATOM 1355 N N . GLU A 1 175 ? 6.864 0.645 17.734 1.00 90.94 175 GLU A N 1
ATOM 1356 C CA . GLU A 1 175 ? 5.556 0.521 18.373 1.00 90.94 175 GLU A CA 1
ATOM 1357 C C . GLU A 1 175 ? 5.037 -0.921 18.461 1.00 90.94 175 GLU A C 1
ATOM 1359 O O . GLU A 1 175 ? 3.964 -1.148 19.014 1.00 90.94 175 GLU A O 1
ATOM 1364 N N . THR A 1 176 ? 5.792 -1.921 17.994 1.00 88.56 176 THR A N 1
ATOM 1365 C CA . THR A 1 176 ? 5.336 -3.324 17.892 1.00 88.56 176 THR A CA 1
ATOM 1366 C C . THR A 1 176 ? 4.744 -3.878 19.195 1.00 88.56 176 THR A C 1
ATOM 1368 O O . THR A 1 176 ? 3.777 -4.630 19.162 1.00 88.56 176 THR A O 1
ATOM 1371 N N . LYS A 1 177 ? 5.262 -3.472 20.363 1.00 87.62 177 LYS A N 1
ATOM 1372 C CA . LYS A 1 177 ? 4.737 -3.914 21.672 1.00 87.62 177 LYS A CA 1
ATOM 1373 C C . LYS A 1 177 ? 3.338 -3.379 21.998 1.00 87.62 177 LYS A C 1
ATOM 1375 O O . LYS A 1 177 ? 2.677 -3.932 22.868 1.00 87.62 177 LYS A O 1
ATOM 1380 N N . ARG A 1 178 ? 2.925 -2.285 21.357 1.00 87.56 178 ARG A N 1
ATOM 1381 C CA . ARG A 1 178 ? 1.611 -1.644 21.518 1.00 87.56 178 ARG A CA 1
ATOM 1382 C C . ARG A 1 178 ? 0.618 -2.096 20.448 1.00 87.56 178 ARG A C 1
ATOM 1384 O O . ARG A 1 178 ? -0.573 -1.844 20.579 1.00 87.56 178 ARG A O 1
ATOM 1391 N N . ILE A 1 179 ? 1.101 -2.765 19.403 1.00 84.44 179 ILE A N 1
ATOM 1392 C CA . ILE A 1 179 ? 0.295 -3.321 18.318 1.00 84.44 179 ILE A CA 1
ATOM 1393 C C . ILE A 1 179 ? -0.122 -4.748 18.711 1.00 84.44 179 ILE A C 1
ATOM 1395 O O . ILE A 1 179 ? 0.436 -5.712 18.208 1.00 84.44 179 ILE A O 1
ATOM 1399 N N . ASN A 1 180 ? -1.064 -4.862 19.654 1.00 76.88 180 ASN A N 1
ATOM 1400 C CA . ASN A 1 180 ? -1.572 -6.086 20.308 1.00 76.88 180 ASN A CA 1
ATOM 1401 C C . ASN A 1 180 ? -1.413 -7.419 19.523 1.00 76.88 180 ASN A C 1
ATOM 1403 O O . ASN A 1 180 ? -0.336 -8.012 19.495 1.00 76.88 180 ASN A O 1
ATOM 1407 N N . ASN A 1 181 ? -2.498 -7.927 18.922 1.00 85.25 181 ASN A N 1
ATOM 1408 C CA . ASN A 1 181 ? -2.570 -9.268 18.322 1.00 85.25 181 ASN A CA 1
ATOM 1409 C C . ASN A 1 181 ? -1.825 -9.390 16.984 1.00 85.25 181 ASN A C 1
ATOM 1411 O O . ASN A 1 181 ? -1.606 -10.500 16.513 1.00 85.25 181 ASN A O 1
ATOM 1415 N N . TYR A 1 182 ? -1.430 -8.266 16.381 1.00 90.19 182 TYR A N 1
ATOM 1416 C CA . TYR A 1 182 ? -0.791 -8.226 15.063 1.00 90.19 182 TYR A CA 1
ATOM 1417 C C . TYR A 1 182 ? 0.718 -7.984 15.130 1.00 90.19 182 TYR A C 1
ATOM 1419 O O . TYR A 1 182 ? 1.390 -8.062 14.104 1.00 90.19 182 TYR A O 1
ATOM 1427 N N . GLY A 1 183 ? 1.273 -7.665 16.304 1.00 90.25 183 GLY A N 1
ATOM 1428 C CA . GLY A 1 183 ? 2.654 -7.202 16.433 1.00 90.25 183 GLY A CA 1
ATOM 1429 C C . GLY A 1 183 ? 3.683 -8.193 15.884 1.00 90.25 183 GLY A C 1
ATOM 1430 O O . GLY A 1 183 ? 4.641 -7.781 15.233 1.00 90.25 183 GLY A O 1
ATOM 1431 N N . SER A 1 184 ? 3.477 -9.502 16.076 1.00 93.44 184 SER A N 1
ATOM 1432 C CA . SER A 1 184 ? 4.388 -10.524 15.536 1.00 93.44 184 SER A CA 1
ATOM 1433 C C . SER A 1 184 ? 4.351 -10.570 14.008 1.00 93.44 184 SER A C 1
ATOM 1435 O O . SER A 1 184 ? 5.397 -10.578 13.359 1.00 93.44 184 SER A O 1
ATOM 1437 N N . GLU A 1 185 ? 3.159 -10.590 13.423 1.00 95.62 185 GLU A N 1
ATOM 1438 C CA . GLU A 1 185 ? 2.918 -10.661 11.983 1.00 95.62 185 GLU A CA 1
ATOM 1439 C C . GLU A 1 185 ? 3.426 -9.403 11.284 1.00 95.62 185 GLU A C 1
ATOM 1441 O O . GLU A 1 185 ? 4.141 -9.491 10.286 1.00 95.62 185 GLU A O 1
ATOM 1446 N N . ILE A 1 186 ? 3.126 -8.241 11.860 1.00 93.75 186 ILE A N 1
ATOM 1447 C CA . ILE A 1 186 ? 3.580 -6.943 11.378 1.00 93.75 186 ILE A CA 1
ATOM 1448 C C . ILE A 1 186 ? 5.110 -6.850 11.420 1.00 93.75 186 ILE A C 1
ATOM 1450 O O . ILE A 1 186 ? 5.721 -6.406 10.449 1.00 93.75 186 ILE A O 1
ATOM 1454 N N . LEU A 1 187 ? 5.757 -7.336 12.485 1.00 93.31 187 LEU A N 1
ATOM 1455 C CA . LEU A 1 187 ? 7.219 -7.368 12.562 1.00 93.31 187 LEU A CA 1
ATOM 1456 C C . LEU A 1 187 ? 7.836 -8.273 11.482 1.00 93.31 187 LEU A C 1
ATOM 1458 O O . LEU A 1 187 ? 8.867 -7.923 10.905 1.00 93.31 187 LEU A O 1
ATOM 1462 N N . LYS A 1 188 ? 7.205 -9.413 11.165 1.00 96.00 188 LYS A N 1
ATOM 1463 C CA . LYS A 1 188 ? 7.666 -10.306 10.086 1.00 96.00 188 LYS A CA 1
ATOM 1464 C C . LYS A 1 188 ? 7.637 -9.594 8.733 1.00 96.00 188 LYS A C 1
ATOM 1466 O O . LYS A 1 188 ? 8.633 -9.633 8.014 1.00 96.00 188 LYS A O 1
ATOM 1471 N N . VAL A 1 189 ? 6.533 -8.931 8.384 1.00 96.06 189 VAL A N 1
ATOM 1472 C CA . VAL A 1 189 ? 6.419 -8.230 7.090 1.00 96.06 189 VAL A CA 1
ATOM 1473 C C . VAL A 1 189 ? 7.276 -6.960 7.044 1.00 96.06 189 VAL A C 1
ATOM 1475 O O . VAL A 1 189 ? 7.866 -6.665 6.009 1.00 96.06 189 VAL A O 1
ATOM 1478 N N . ALA A 1 190 ? 7.459 -6.266 8.172 1.00 94.00 190 ALA A N 1
ATOM 1479 C CA . ALA A 1 190 ? 8.423 -5.172 8.303 1.00 94.00 190 ALA A CA 1
ATOM 1480 C C . ALA A 1 190 ? 9.856 -5.648 8.000 1.00 94.00 190 ALA A C 1
ATOM 1482 O O . ALA A 1 190 ? 10.577 -5.008 7.233 1.00 94.00 190 ALA A O 1
ATOM 1483 N N . GLN A 1 191 ? 10.254 -6.815 8.519 1.00 92.19 191 GLN A N 1
ATOM 1484 C CA . GLN A 1 191 ? 11.551 -7.413 8.194 1.00 92.19 191 GLN A CA 1
ATOM 1485 C C . GLN A 1 191 ? 11.671 -7.755 6.700 1.00 92.19 191 GLN A C 1
ATOM 1487 O O . GLN A 1 191 ? 12.725 -7.518 6.112 1.00 92.19 191 GLN A O 1
ATOM 1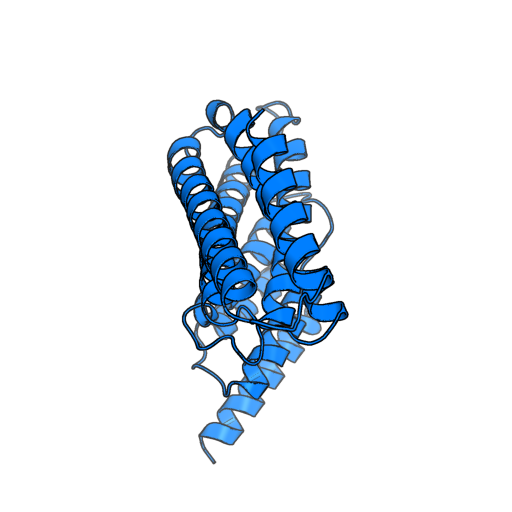492 N N . MET A 1 192 ? 10.601 -8.240 6.057 1.00 96.44 192 MET A N 1
ATOM 1493 C CA . MET A 1 192 ? 10.604 -8.487 4.606 1.00 96.44 192 MET A CA 1
ATOM 1494 C C . MET A 1 192 ? 10.869 -7.207 3.802 1.00 96.44 192 MET A C 1
ATOM 1496 O O . MET A 1 192 ? 11.605 -7.253 2.814 1.00 96.44 192 MET A O 1
ATOM 1500 N N . VAL A 1 193 ? 10.321 -6.062 4.228 1.00 94.75 193 VAL A N 1
ATOM 1501 C CA . VAL A 1 193 ? 10.604 -4.757 3.607 1.00 94.75 193 VAL A CA 1
ATOM 1502 C C . VAL A 1 193 ? 12.083 -4.394 3.762 1.00 94.75 193 VAL A C 1
ATOM 1504 O O . VAL A 1 193 ? 12.725 -4.042 2.770 1.00 94.75 193 VAL A O 1
ATOM 1507 N N . ILE A 1 194 ? 12.654 -4.530 4.966 1.00 90.38 194 ILE A N 1
ATOM 1508 C CA . ILE A 1 194 ? 14.084 -4.263 5.215 1.00 90.38 194 ILE A CA 1
ATOM 1509 C C . ILE A 1 194 ? 14.956 -5.148 4.316 1.00 90.38 194 ILE A C 1
ATOM 1511 O O . ILE A 1 194 ? 15.854 -4.648 3.636 1.00 90.38 194 ILE A O 1
ATOM 1515 N N . ASP A 1 195 ? 14.667 -6.447 4.257 1.00 91.81 195 ASP A N 1
ATOM 1516 C CA . ASP A 1 195 ? 15.411 -7.408 3.442 1.00 91.81 195 ASP A CA 1
ATOM 1517 C C . ASP A 1 195 ? 15.337 -7.075 1.947 1.00 91.81 195 ASP A C 1
ATOM 1519 O O . ASP A 1 195 ? 16.354 -7.128 1.244 1.00 91.81 195 ASP A O 1
ATOM 1523 N N . ALA A 1 196 ? 14.157 -6.688 1.455 1.00 93.25 196 ALA A N 1
ATOM 1524 C CA . ALA A 1 196 ? 13.969 -6.256 0.076 1.00 93.25 196 ALA A CA 1
ATOM 1525 C C . ALA A 1 196 ? 14.778 -4.984 -0.232 1.00 93.25 196 ALA A C 1
ATOM 1527 O O . ALA A 1 196 ? 15.476 -4.925 -1.247 1.00 93.25 196 ALA A O 1
ATOM 1528 N N . VAL A 1 197 ? 14.761 -3.991 0.664 1.00 89.62 197 VAL A N 1
ATOM 1529 C CA . VAL A 1 197 ? 15.523 -2.743 0.499 1.00 89.62 197 VAL A CA 1
ATOM 1530 C C . VAL A 1 197 ? 17.033 -3.004 0.548 1.00 89.62 197 VAL A C 1
ATOM 1532 O O . VAL A 1 197 ? 17.783 -2.432 -0.246 1.00 89.62 197 VAL A O 1
ATOM 1535 N N . MET A 1 198 ? 17.507 -3.903 1.416 1.00 86.88 198 MET A N 1
ATOM 1536 C CA . MET A 1 198 ? 18.918 -4.305 1.448 1.00 86.88 198 MET A CA 1
ATOM 1537 C C . MET A 1 198 ? 19.352 -4.957 0.130 1.00 86.88 198 MET A C 1
ATOM 1539 O O . MET A 1 198 ? 20.435 -4.659 -0.384 1.00 86.88 198 MET A O 1
ATOM 1543 N N . ARG A 1 199 ? 18.506 -5.818 -0.450 1.00 89.44 199 ARG A N 1
ATOM 1544 C CA . ARG A 1 199 ? 18.756 -6.420 -1.769 1.00 89.44 199 ARG A CA 1
ATOM 1545 C C . ARG A 1 199 ? 18.796 -5.361 -2.865 1.00 89.44 199 ARG A C 1
ATOM 1547 O O . ARG A 1 199 ? 19.738 -5.359 -3.651 1.00 89.44 199 ARG A O 1
ATOM 1554 N N . LEU A 1 200 ? 17.853 -4.419 -2.863 1.00 85.88 200 LEU A N 1
ATOM 1555 C CA . LEU A 1 200 ? 17.849 -3.284 -3.786 1.00 85.88 200 LEU A CA 1
ATOM 1556 C C . LEU A 1 200 ? 19.158 -2.490 -3.713 1.00 85.88 200 LEU A C 1
ATOM 1558 O O . LEU A 1 200 ? 19.792 -2.250 -4.738 1.00 85.88 200 LEU A O 1
ATOM 1562 N N . CYS A 1 201 ? 19.621 -2.157 -2.507 1.00 80.56 201 CYS A N 1
ATOM 1563 C CA . CYS A 1 201 ? 20.904 -1.479 -2.310 1.00 80.56 201 CYS A CA 1
ATOM 1564 C C . CYS A 1 201 ? 22.075 -2.258 -2.913 1.00 80.56 201 CYS A C 1
ATOM 1566 O O . CYS A 1 201 ? 22.959 -1.666 -3.538 1.00 80.56 201 CYS A O 1
ATOM 1568 N N . LYS A 1 202 ? 22.095 -3.581 -2.715 1.00 83.44 202 LYS A N 1
ATOM 1569 C CA . LYS A 1 202 ? 23.143 -4.451 -3.249 1.00 83.44 202 LYS A CA 1
ATOM 1570 C C . LYS A 1 202 ? 23.157 -4.404 -4.776 1.00 83.44 202 LYS A C 1
ATOM 1572 O O . LYS A 1 202 ? 24.217 -4.134 -5.338 1.00 83.44 202 LYS A O 1
ATOM 1577 N N . GLU A 1 203 ? 22.009 -4.577 -5.426 1.00 81.69 203 GLU A N 1
ATOM 1578 C CA . GLU A 1 203 ? 21.905 -4.531 -6.892 1.00 81.69 203 GLU A CA 1
ATOM 1579 C C . GLU A 1 203 ? 22.327 -3.169 -7.457 1.00 81.69 203 GLU A C 1
ATOM 1581 O O . GLU A 1 203 ? 23.145 -3.104 -8.375 1.00 81.69 203 GLU A O 1
ATOM 1586 N N . TYR A 1 204 ? 21.882 -2.066 -6.846 1.00 74.69 204 TYR A N 1
ATOM 1587 C CA . TYR A 1 204 ? 22.316 -0.725 -7.249 1.00 74.69 204 TYR A CA 1
ATOM 1588 C C . TYR A 1 204 ? 23.828 -0.529 -7.077 1.00 74.69 204 TYR A C 1
ATOM 1590 O O . TYR A 1 204 ? 24.482 0.051 -7.945 1.00 74.69 204 TYR A O 1
ATOM 1598 N N . SER A 1 205 ? 24.414 -1.037 -5.988 1.00 71.44 205 SER A N 1
ATOM 1599 C CA . SER A 1 205 ? 25.861 -0.941 -5.763 1.00 71.44 205 SER A CA 1
ATOM 1600 C C . SER A 1 205 ? 26.673 -1.739 -6.790 1.00 71.44 205 SER A C 1
ATOM 1602 O O . SER A 1 205 ? 27.708 -1.265 -7.257 1.00 71.44 205 SER A O 1
ATOM 1604 N N . LEU A 1 206 ? 26.189 -2.919 -7.193 1.00 73.00 206 LEU A N 1
ATOM 1605 C CA . LEU A 1 206 ? 26.816 -3.737 -8.232 1.00 73.00 206 LEU A CA 1
ATOM 1606 C C . LEU A 1 206 ? 26.712 -3.064 -9.604 1.00 73.00 206 LEU A C 1
ATOM 1608 O O . LEU A 1 206 ? 27.710 -2.986 -10.318 1.00 73.00 206 LEU A O 1
ATOM 1612 N N . ALA A 1 207 ? 25.546 -2.504 -9.935 1.00 67.06 207 ALA A N 1
ATOM 1613 C CA . ALA A 1 207 ? 25.319 -1.790 -11.188 1.00 67.06 207 ALA A CA 1
ATOM 1614 C C . ALA A 1 207 ? 26.228 -0.556 -11.347 1.00 67.06 207 ALA A C 1
ATOM 1616 O O . ALA A 1 207 ? 26.678 -0.259 -12.453 1.00 67.06 207 ALA A O 1
ATOM 1617 N N . VAL A 1 208 ? 26.539 0.146 -10.252 1.00 59.41 208 VAL A N 1
ATOM 1618 C CA . VAL A 1 208 ? 27.497 1.267 -10.245 1.00 59.41 208 VAL A CA 1
ATOM 1619 C C . VAL A 1 208 ? 28.935 0.791 -10.489 1.00 59.41 208 VAL A C 1
ATOM 1621 O O . VAL A 1 208 ? 29.690 1.466 -11.184 1.00 59.41 208 VAL A O 1
ATOM 1624 N N . ASN A 1 209 ? 29.312 -0.382 -9.972 1.00 54.91 209 ASN A N 1
ATOM 1625 C CA . ASN A 1 209 ? 30.660 -0.941 -10.133 1.00 54.91 209 ASN A CA 1
ATOM 1626 C C . ASN A 1 209 ? 30.918 -1.549 -11.528 1.00 54.91 209 ASN A C 1
ATOM 1628 O O . ASN A 1 209 ? 32.071 -1.776 -11.886 1.00 54.91 209 ASN A O 1
ATOM 1632 N N . TRP A 1 210 ? 29.872 -1.827 -12.314 1.00 46.03 210 TRP A N 1
ATOM 1633 C CA . TRP A 1 210 ? 29.967 -2.493 -13.622 1.00 46.03 210 TRP A CA 1
ATOM 1634 C C . TRP A 1 210 ? 30.179 -1.565 -14.824 1.00 46.03 210 TRP A C 1
ATOM 1636 O O . TRP A 1 210 ? 30.401 -2.071 -15.920 1.00 46.03 210 TRP A O 1
ATOM 1646 N N . ILE A 1 211 ? 30.140 -0.236 -14.666 1.00 47.38 211 ILE A N 1
ATOM 1647 C CA . ILE A 1 211 ? 30.299 0.690 -15.801 1.00 47.38 211 ILE A CA 1
ATOM 1648 C C . ILE A 1 211 ? 31.680 1.361 -15.759 1.00 47.38 211 ILE A C 1
ATOM 1650 O O . ILE A 1 211 ? 31.815 2.460 -15.210 1.00 47.38 211 ILE A O 1
ATOM 1654 N N . PRO A 1 212 ? 32.731 0.747 -16.343 1.00 38.97 212 PRO A N 1
ATOM 1655 C CA . PRO A 1 212 ? 34.001 1.430 -16.535 1.00 38.97 212 PRO A CA 1
ATOM 1656 C C . PRO A 1 212 ? 33.795 2.613 -17.492 1.00 38.97 212 PRO A C 1
ATOM 1658 O O . PRO A 1 212 ? 33.523 2.435 -18.675 1.00 38.97 212 PRO A O 1
ATOM 1661 N N . GLY A 1 213 ? 33.901 3.836 -16.966 1.00 51.94 213 GLY A N 1
ATOM 1662 C CA . GLY A 1 213 ? 33.916 5.072 -17.760 1.00 51.94 213 GLY A CA 1
ATOM 1663 C C . GLY A 1 213 ? 32.652 5.939 -17.726 1.00 51.94 213 GLY A C 1
ATOM 1664 O O . GLY A 1 213 ? 32.712 7.066 -18.207 1.00 51.94 213 GLY A O 1
ATOM 1665 N N . MET A 1 214 ? 31.548 5.505 -17.104 1.00 44.00 214 MET A N 1
ATOM 1666 C CA . MET A 1 214 ? 30.460 6.418 -16.712 1.00 44.00 214 MET A CA 1
ATOM 1667 C C . MET A 1 214 ? 30.283 6.385 -15.198 1.00 44.00 214 MET A C 1
ATOM 1669 O O . MET A 1 214 ? 29.494 5.615 -14.654 1.00 44.00 214 MET A O 1
ATOM 1673 N N . GLN A 1 215 ? 30.997 7.274 -14.512 1.00 51.00 215 GLN A N 1
ATOM 1674 C CA . GLN A 1 215 ? 30.608 7.712 -13.174 1.00 51.00 215 GLN A CA 1
ATOM 1675 C C . GLN A 1 215 ? 29.329 8.545 -13.306 1.00 51.00 215 GLN A C 1
ATOM 1677 O O . GLN A 1 215 ? 29.362 9.774 -13.309 1.00 51.00 215 GLN A O 1
ATOM 1682 N N . ASP A 1 216 ? 28.185 7.885 -13.471 1.00 52.53 216 ASP A N 1
ATOM 1683 C CA . ASP A 1 216 ? 26.898 8.563 -13.380 1.00 52.53 216 ASP A CA 1
ATOM 1684 C C . ASP A 1 216 ? 26.685 8.930 -11.904 1.00 52.53 216 ASP A C 1
ATOM 1686 O O . ASP A 1 216 ? 26.172 8.142 -11.105 1.00 52.53 216 ASP A O 1
ATOM 1690 N N . LEU A 1 217 ? 27.160 10.124 -11.521 1.00 48.00 217 LEU A N 1
ATOM 1691 C CA . LEU A 1 217 ? 27.104 10.689 -10.165 1.00 48.00 217 LEU A CA 1
ATOM 1692 C C . LEU A 1 217 ? 25.718 10.548 -9.516 1.00 48.00 217 LEU A C 1
ATOM 1694 O O . LEU A 1 217 ? 25.616 10.492 -8.291 1.00 48.00 217 LEU A O 1
ATOM 1698 N N . ARG A 1 218 ? 24.652 10.479 -10.321 1.00 54.81 218 ARG A N 1
ATOM 1699 C CA . ARG A 1 218 ? 23.278 10.256 -9.859 1.00 54.81 218 ARG A CA 1
ATOM 1700 C C . ARG A 1 218 ? 23.066 8.866 -9.266 1.00 54.81 218 ARG A C 1
ATOM 1702 O O . ARG A 1 218 ? 22.522 8.767 -8.174 1.00 54.81 218 ARG A O 1
ATOM 1709 N N . ARG A 1 219 ? 23.583 7.810 -9.901 1.00 53.84 219 ARG A N 1
ATOM 1710 C CA . ARG A 1 219 ? 23.455 6.423 -9.412 1.00 53.84 219 ARG A CA 1
ATOM 1711 C C . ARG A 1 219 ? 24.200 6.220 -8.096 1.00 53.84 219 ARG A C 1
ATOM 1713 O O . ARG A 1 219 ? 23.696 5.558 -7.190 1.00 53.84 219 ARG A O 1
ATOM 1720 N N . MET A 1 220 ? 25.370 6.853 -7.968 1.00 49.41 220 MET A N 1
ATOM 1721 C CA . MET A 1 220 ? 26.104 6.902 -6.702 1.00 49.41 220 MET A CA 1
ATOM 1722 C C . MET A 1 220 ? 25.318 7.660 -5.630 1.00 49.41 220 MET A C 1
ATOM 1724 O O . MET A 1 220 ? 25.242 7.173 -4.509 1.00 49.41 220 MET A O 1
ATOM 1728 N N . LYS A 1 221 ? 24.695 8.803 -5.954 1.00 52.78 221 LYS A N 1
ATOM 1729 C CA . LYS A 1 221 ? 23.871 9.562 -5.000 1.00 52.78 221 LYS A CA 1
ATOM 1730 C C . LYS A 1 221 ? 22.674 8.762 -4.501 1.00 52.78 221 LYS A C 1
ATOM 1732 O O . LYS A 1 221 ? 22.518 8.679 -3.294 1.00 52.78 221 LYS A O 1
ATOM 1737 N N . THR A 1 222 ? 21.893 8.125 -5.369 1.00 53.81 222 THR A N 1
ATOM 1738 C CA . THR A 1 222 ? 20.714 7.343 -4.958 1.00 53.81 222 THR A CA 1
ATOM 1739 C C . THR A 1 222 ? 21.097 6.162 -4.068 1.00 53.81 222 THR A C 1
ATOM 1741 O O . THR A 1 222 ? 20.555 6.014 -2.975 1.00 53.81 222 THR A O 1
ATOM 1744 N N . ALA A 1 223 ? 22.108 5.374 -4.454 1.00 54.09 223 ALA A N 1
ATOM 1745 C CA . ALA A 1 223 ? 22.604 4.278 -3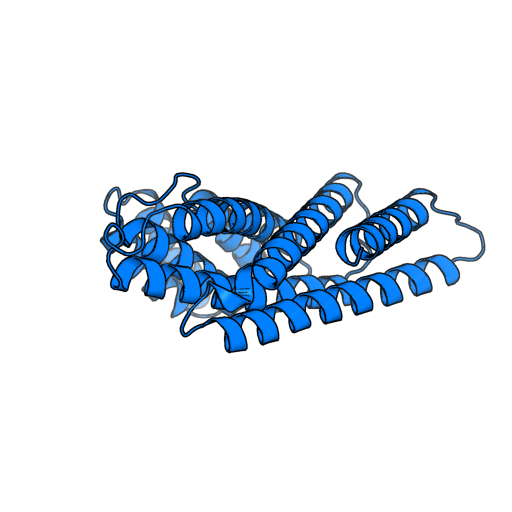.618 1.00 54.09 223 ALA A CA 1
ATOM 1746 C C . ALA A 1 223 ? 23.133 4.776 -2.259 1.00 54.09 223 ALA A C 1
ATOM 1748 O O . ALA A 1 223 ? 22.931 4.129 -1.231 1.00 54.09 223 ALA A O 1
ATOM 1749 N N . TRP A 1 224 ? 23.787 5.941 -2.231 1.00 55.38 224 TRP A N 1
ATOM 1750 C CA . TRP A 1 224 ? 24.317 6.538 -1.005 1.00 55.38 224 TRP A CA 1
ATOM 1751 C C . TRP A 1 224 ? 23.222 7.161 -0.128 1.00 55.38 224 TRP A C 1
ATOM 1753 O O . TRP A 1 224 ? 23.278 7.017 1.090 1.00 55.38 224 TRP A O 1
ATOM 1763 N N . THR A 1 225 ? 22.198 7.778 -0.722 1.00 56.41 225 THR A N 1
ATOM 1764 C CA . THR A 1 225 ? 21.002 8.293 -0.041 1.00 56.41 225 THR A CA 1
ATOM 1765 C C . THR A 1 225 ? 20.231 7.149 0.603 1.00 56.41 225 THR A C 1
ATOM 1767 O O . THR A 1 225 ? 19.971 7.207 1.801 1.00 56.41 225 THR A O 1
ATOM 1770 N N . ILE A 1 226 ? 19.956 6.069 -0.136 1.00 54.47 226 ILE A N 1
ATOM 1771 C CA . ILE A 1 226 ? 19.267 4.892 0.408 1.00 54.47 226 ILE A CA 1
ATOM 1772 C C . ILE A 1 226 ? 20.105 4.257 1.528 1.00 54.47 226 ILE A C 1
ATOM 1774 O O . ILE A 1 226 ? 19.595 4.008 2.619 1.00 54.47 226 ILE A O 1
ATOM 1778 N N . LYS A 1 227 ? 21.419 4.085 1.327 1.00 55.41 227 LYS A N 1
ATOM 1779 C CA . LYS A 1 227 ? 22.318 3.568 2.372 1.00 55.41 227 LYS A CA 1
ATOM 1780 C C . LYS A 1 227 ? 22.339 4.457 3.624 1.00 55.41 227 LYS A C 1
ATOM 1782 O O . LYS A 1 227 ? 22.355 3.937 4.739 1.00 55.41 227 LYS A O 1
ATOM 1787 N N . LYS A 1 228 ? 22.331 5.783 3.461 1.00 57.66 228 LYS A N 1
ATOM 1788 C CA . LYS A 1 228 ? 22.289 6.754 4.565 1.00 57.66 228 LYS A CA 1
ATOM 1789 C C . LYS A 1 228 ? 20.950 6.716 5.307 1.00 57.66 228 LYS A C 1
ATOM 1791 O O . LYS A 1 228 ? 20.953 6.803 6.531 1.00 57.66 228 LYS A O 1
ATOM 1796 N N . LEU A 1 229 ? 19.835 6.550 4.593 1.00 54.00 229 LEU A N 1
ATOM 1797 C CA . LEU A 1 229 ? 18.500 6.411 5.183 1.00 54.00 229 LEU A CA 1
ATOM 1798 C C . LEU A 1 229 ? 18.391 5.150 6.048 1.00 54.00 229 LEU A C 1
ATOM 1800 O O . LEU A 1 229 ? 17.864 5.229 7.152 1.00 54.00 229 LEU A O 1
ATOM 1804 N N . ILE A 1 230 ? 18.956 4.021 5.607 1.00 51.44 230 ILE A N 1
ATOM 1805 C CA . ILE A 1 230 ? 18.976 2.766 6.382 1.00 51.44 230 ILE A CA 1
ATOM 1806 C C . ILE A 1 230 ? 19.860 2.901 7.630 1.00 51.44 230 ILE A C 1
ATOM 1808 O O . ILE A 1 230 ? 19.433 2.600 8.740 1.00 51.44 230 ILE A O 1
ATOM 1812 N N . LEU A 1 231 ? 21.087 3.410 7.479 1.00 48.47 231 LEU A N 1
ATOM 1813 C CA . LEU A 1 231 ? 22.007 3.571 8.614 1.00 48.47 231 LEU A CA 1
ATOM 1814 C C . LEU A 1 231 ? 21.506 4.590 9.651 1.00 48.47 231 LEU A C 1
ATOM 1816 O O . LEU A 1 231 ? 21.812 4.447 10.828 1.00 48.47 231 LEU A O 1
ATOM 1820 N N . GLY A 1 232 ? 20.736 5.599 9.232 1.00 48.28 232 GLY A N 1
ATOM 1821 C CA . GLY A 1 232 ? 20.109 6.572 10.132 1.00 48.28 232 GLY A CA 1
ATOM 1822 C C . GLY A 1 232 ? 18.782 6.118 10.753 1.00 48.28 232 GLY A C 1
ATOM 1823 O O . GLY A 1 232 ? 18.314 6.752 11.693 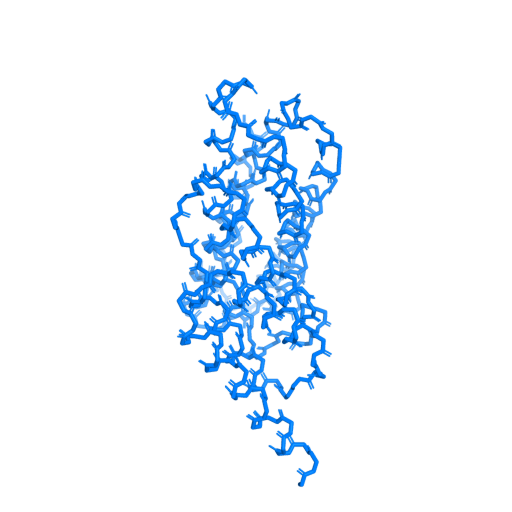1.00 48.28 232 GLY A O 1
ATOM 1824 N N . THR A 1 233 ? 18.157 5.051 10.243 1.00 43.97 233 THR A N 1
ATOM 1825 C CA . THR A 1 233 ? 16.934 4.466 10.824 1.00 43.97 233 THR A CA 1
ATOM 1826 C C . THR A 1 233 ? 17.229 3.319 11.794 1.00 43.97 233 THR A C 1
ATOM 1828 O O . THR A 1 233 ? 16.394 3.057 12.656 1.00 43.97 233 THR A O 1
ATOM 1831 N N . MET A 1 234 ? 18.410 2.690 11.705 1.00 39.06 234 MET A N 1
ATOM 1832 C CA . MET A 1 234 ? 18.885 1.630 12.615 1.00 39.06 234 MET A CA 1
ATOM 1833 C C . MET A 1 234 ? 19.683 2.135 13.841 1.00 39.06 234 MET A C 1
ATOM 1835 O O . MET A 1 234 ? 20.167 1.314 14.621 1.00 39.06 234 MET A O 1
ATOM 1839 N N . LEU A 1 235 ? 19.826 3.456 14.008 1.00 33.91 235 LEU A N 1
ATOM 1840 C CA . LEU A 1 235 ? 20.380 4.134 15.192 1.00 33.91 235 LEU A CA 1
ATOM 1841 C C . LEU A 1 235 ? 19.279 4.944 15.891 1.00 33.91 235 LEU A C 1
ATOM 1843 O O . LEU A 1 235 ? 19.343 5.029 17.135 1.00 33.91 235 LEU A O 1
#

Secondary structure (DSSP, 8-state):
-HHHHHHHHHHHHHHHHHH---HHHHHHHHHHHHHSPPPPHHHHHHHHHHHHHH---SPPSSHHHHHHHHHHHHHHHHHHTS-GGGTHHHHHHHHHHHHHHHHHHHHHHHHS-GGGS-HHHHHHHHHHHHHHHHHHHHHHHHHHH-----SHHHHHHHHHHHHHHHHHHHHHHHHGGGSTTTHHHHHHHHHHHHHHHHHHHHHHHHHHHT-TT---HHHHHHHHHHHHHHHHH--